Protein AF-A0AAV4J5X3-F1 (afdb_monomer)

Organism: NCBI:txid1093978

Structure (mmCIF, N/CA/C/O backbone):
data_AF-A0AAV4J5X3-F1
#
_entry.id   AF-A0AAV4J5X3-F1
#
loop_
_atom_site.group_PDB
_atom_site.id
_atom_site.type_symbol
_atom_site.label_atom_id
_atom_site.label_alt_id
_atom_site.label_comp_id
_atom_site.label_asym_id
_atom_site.label_entity_id
_atom_site.label_seq_id
_atom_site.pdbx_PDB_ins_code
_atom_site.Cartn_x
_atom_site.Cartn_y
_atom_site.Cartn_z
_atom_site.occupancy
_atom_site.B_iso_or_equiv
_atom_site.auth_seq_id
_atom_site.auth_comp_id
_atom_site.auth_asym_id
_atom_site.auth_atom_id
_atom_site.pdbx_PDB_model_num
ATOM 1 N N . MET A 1 1 ? 13.347 -7.285 36.437 1.00 35.44 1 MET A N 1
ATOM 2 C CA . MET A 1 1 ? 12.140 -7.189 35.590 1.00 35.44 1 MET A CA 1
ATOM 3 C C . MET A 1 1 ? 12.014 -5.739 35.163 1.00 35.44 1 MET A C 1
ATOM 5 O O . MET A 1 1 ? 11.873 -4.883 36.024 1.00 35.44 1 MET A O 1
ATOM 9 N N . LYS A 1 2 ? 12.265 -5.447 33.881 1.00 28.08 2 LYS A N 1
ATOM 10 C CA . LYS A 1 2 ? 12.315 -4.074 33.360 1.00 28.08 2 LYS A CA 1
ATOM 11 C C . LYS A 1 2 ? 10.900 -3.504 33.244 1.00 28.08 2 LYS A C 1
ATOM 13 O O . LYS A 1 2 ? 10.005 -4.178 32.746 1.00 28.08 2 LYS A O 1
ATOM 18 N N . LEU A 1 3 ? 10.762 -2.274 33.728 1.00 32.03 3 LEU A N 1
ATOM 19 C CA . LEU A 1 3 ? 9.594 -1.407 33.628 1.00 32.03 3 LEU A CA 1
ATOM 20 C C . LEU A 1 3 ? 9.249 -1.145 32.153 1.00 32.03 3 LEU A C 1
ATOM 22 O O . LEU A 1 3 ? 10.120 -0.740 31.386 1.00 32.03 3 LEU A O 1
ATOM 26 N N . GLY A 1 4 ? 7.991 -1.375 31.775 1.00 28.17 4 GLY A N 1
ATOM 27 C CA . GLY A 1 4 ? 7.416 -0.910 30.514 1.00 28.17 4 GLY A CA 1
ATOM 28 C C . GLY A 1 4 ? 6.707 0.415 30.761 1.00 28.17 4 GLY A C 1
ATOM 29 O O . GLY A 1 4 ? 5.687 0.457 31.442 1.00 28.17 4 GLY A O 1
ATOM 30 N N . THR A 1 5 ? 7.304 1.497 30.280 1.00 28.97 5 THR A N 1
ATOM 31 C CA . THR A 1 5 ? 6.875 2.879 30.489 1.00 28.97 5 THR A CA 1
ATOM 32 C C . THR A 1 5 ? 5.570 3.163 29.744 1.00 28.97 5 THR A C 1
ATOM 34 O O . THR A 1 5 ? 5.565 3.303 28.525 1.00 28.97 5 THR A O 1
ATOM 37 N N . THR A 1 6 ? 4.462 3.292 30.473 1.00 28.09 6 THR A N 1
ATOM 38 C CA . THR A 1 6 ? 3.244 3.936 29.969 1.00 28.09 6 THR A CA 1
ATOM 39 C C . THR A 1 6 ? 3.512 5.436 29.908 1.00 28.09 6 THR A C 1
ATOM 41 O O . THR A 1 6 ? 3.559 6.101 30.943 1.00 28.09 6 THR A O 1
ATOM 44 N N . VAL A 1 7 ? 3.742 5.980 28.713 1.00 27.95 7 VAL A N 1
ATOM 45 C CA . VAL A 1 7 ? 3.849 7.432 28.536 1.00 27.95 7 VAL A CA 1
ATOM 46 C C . VAL A 1 7 ? 2.441 8.015 28.619 1.00 27.95 7 VAL A C 1
ATOM 48 O O . VAL A 1 7 ? 1.664 7.969 27.670 1.00 27.95 7 VAL A O 1
ATOM 51 N N . LEU A 1 8 ? 2.107 8.523 29.803 1.00 27.28 8 LEU A N 1
ATOM 52 C CA . LEU A 1 8 ? 0.927 9.337 30.055 1.00 27.28 8 LEU A CA 1
ATOM 53 C C . LEU A 1 8 ? 1.207 10.738 29.485 1.00 27.28 8 LEU A C 1
ATOM 55 O O . LEU A 1 8 ? 1.890 11.540 30.120 1.00 27.28 8 LEU A O 1
ATOM 59 N N . VAL A 1 9 ? 0.746 11.031 28.267 1.00 32.31 9 VAL A N 1
ATOM 60 C CA . VAL A 1 9 ? 0.822 12.397 27.725 1.00 32.31 9 VAL A CA 1
ATOM 61 C C . VAL A 1 9 ? -0.340 13.202 28.305 1.00 32.31 9 VAL A C 1
ATOM 63 O O . VAL A 1 9 ? -1.504 12.975 27.984 1.00 32.31 9 VAL A O 1
ATOM 66 N N . ILE A 1 10 ? -0.003 14.114 29.213 1.00 31.98 10 ILE A N 1
ATOM 67 C CA . ILE A 1 10 ? -0.911 15.075 29.840 1.00 31.98 10 ILE A CA 1
ATOM 68 C C . ILE A 1 10 ? -1.230 16.160 28.801 1.00 31.98 10 ILE A C 1
ATOM 70 O O . ILE A 1 10 ? -0.320 16.805 28.285 1.00 31.98 10 ILE A O 1
ATOM 74 N N . TRP A 1 11 ? -2.512 16.359 28.491 1.00 35.16 11 TRP A N 1
ATOM 75 C CA . TRP A 1 11 ? -2.980 17.400 27.572 1.00 35.16 11 TRP A CA 1
ATOM 76 C C . TRP A 1 11 ? -3.106 18.753 28.283 1.00 35.16 11 TRP A C 1
ATOM 78 O O . TRP A 1 11 ? -3.782 18.861 29.306 1.00 35.16 11 TRP A O 1
ATOM 88 N N . ALA A 1 12 ? -2.517 19.796 27.697 1.00 28.05 12 ALA A N 1
ATOM 89 C CA . ALA A 1 12 ? -2.800 21.193 28.012 1.00 28.05 12 ALA A CA 1
ATOM 90 C C . ALA A 1 12 ? -2.891 22.013 26.708 1.00 28.05 12 ALA A C 1
ATOM 92 O O . ALA A 1 12 ? -1.924 22.057 25.955 1.00 28.05 12 ALA A O 1
ATOM 93 N N . GLY A 1 13 ? -4.038 22.672 26.481 1.00 31.66 13 GLY A N 1
ATOM 94 C CA . GLY A 1 13 ? -4.268 23.704 25.446 1.00 31.66 13 GLY A CA 1
ATOM 95 C C . GLY A 1 13 ? -4.796 23.167 24.105 1.00 31.66 13 GLY A C 1
ATOM 96 O O . GLY A 1 13 ? -4.041 22.581 23.346 1.00 31.66 13 GLY A O 1
ATOM 97 N N . LEU A 1 14 ? -6.116 23.158 23.874 1.00 35.59 14 LEU A N 1
ATOM 98 C CA . LEU A 1 14 ? -6.942 24.202 23.220 1.00 35.59 14 LEU A CA 1
ATOM 99 C C . LEU A 1 14 ? -6.845 24.234 21.679 1.00 35.59 14 LEU A C 1
ATOM 101 O O . LEU A 1 14 ? -5.920 24.813 21.130 1.00 35.59 14 LEU A O 1
ATOM 105 N N . ASP A 1 15 ? -7.870 23.685 21.011 1.00 35.44 15 ASP A N 1
ATOM 106 C CA . ASP A 1 15 ? -8.775 24.470 20.154 1.00 35.44 15 ASP A CA 1
ATOM 107 C C . ASP A 1 15 ? -10.118 23.735 19.965 1.00 35.44 15 ASP A C 1
ATOM 109 O O . ASP A 1 15 ? -10.180 22.547 19.649 1.00 35.44 15 ASP A O 1
ATOM 113 N N . PHE A 1 16 ? -11.212 24.451 20.234 1.00 36.16 16 PHE A N 1
ATOM 114 C CA . PHE A 1 16 ? -12.591 23.956 20.260 1.00 36.16 16 PHE A CA 1
ATOM 115 C C . PHE A 1 16 ? -13.169 23.821 18.840 1.00 36.16 16 PHE A C 1
ATOM 117 O O . PHE A 1 16 ? -13.383 24.827 18.169 1.00 36.16 16 PHE A O 1
ATOM 124 N N . PHE A 1 17 ? -13.543 22.604 18.432 1.00 32.91 17 PHE A N 1
ATOM 125 C CA . PHE A 1 17 ? -14.583 22.358 17.425 1.00 32.91 17 PHE A CA 1
ATOM 126 C C . PHE A 1 17 ? -15.459 21.180 17.870 1.00 32.91 17 PHE A C 1
ATOM 128 O O . PHE A 1 17 ? -14.983 20.193 18.427 1.00 32.91 17 PHE A O 1
ATOM 135 N N . VAL A 1 18 ? -16.768 21.323 17.671 1.00 35.31 18 VAL A N 1
ATOM 136 C CA . VAL A 1 18 ? -17.807 20.383 18.107 1.00 35.31 18 VAL A CA 1
ATOM 137 C C . VAL A 1 18 ? -17.677 19.073 17.319 1.00 35.31 18 VAL A C 1
ATOM 139 O O . VAL A 1 18 ? -18.083 18.996 16.165 1.00 35.31 18 VAL A O 1
ATOM 142 N N . GLY A 1 19 ? -17.075 18.064 17.953 1.00 38.34 19 GLY A N 1
ATOM 143 C CA . GLY A 1 19 ? -16.844 16.720 17.407 1.00 38.34 19 GLY A CA 1
ATOM 144 C C . GLY A 1 19 ? -15.929 15.895 18.320 1.00 38.34 19 GLY A C 1
ATOM 145 O O . GLY A 1 19 ? -14.863 15.451 17.911 1.00 38.34 19 GLY A O 1
ATOM 146 N N . VAL A 1 20 ? -16.302 15.755 19.596 1.00 43.22 20 VAL A N 1
ATOM 147 C CA . VAL A 1 20 ? -15.414 15.353 20.715 1.00 43.22 20 VAL A CA 1
ATOM 148 C C . VAL A 1 20 ? -15.070 13.847 20.744 1.00 43.22 20 VAL A C 1
ATOM 150 O O . VAL A 1 20 ? -14.378 13.378 21.640 1.00 43.22 20 VAL A O 1
ATOM 153 N N . SER A 1 21 ? -15.526 13.055 19.773 1.00 51.19 21 SER A N 1
ATOM 154 C CA . SER A 1 21 ? -15.320 11.598 19.771 1.00 51.19 21 SER A CA 1
ATOM 155 C C . SER A 1 21 ? -13.967 11.202 19.159 1.00 51.19 21 SER A C 1
ATOM 157 O O . SER A 1 21 ? -13.148 10.570 19.824 1.00 51.19 21 SER A O 1
ATOM 159 N N . ALA A 1 22 ? -13.672 11.646 17.935 1.00 44.97 22 ALA A N 1
ATOM 160 C CA . ALA A 1 22 ? -12.526 11.141 17.178 1.00 44.97 22 ALA A CA 1
ATOM 161 C C . ALA A 1 22 ? -11.170 11.777 17.573 1.00 44.97 22 ALA A C 1
ATOM 163 O O . ALA A 1 22 ? -10.118 11.158 17.404 1.00 44.97 22 ALA A O 1
ATOM 164 N N . GLN A 1 23 ? -11.172 12.985 18.155 1.00 50.12 23 GLN A N 1
ATOM 165 C CA . GLN A 1 23 ? -9.949 13.691 18.588 1.00 50.12 23 GLN A CA 1
ATOM 166 C C . GLN A 1 23 ? -9.238 13.037 19.780 1.00 50.12 23 GLN A C 1
ATOM 168 O O . GLN A 1 23 ? -8.028 13.174 19.914 1.00 50.12 23 GLN A O 1
ATOM 173 N N . ASN A 1 24 ? -9.957 12.289 20.623 1.00 51.25 24 ASN A N 1
ATOM 174 C CA . ASN A 1 24 ? -9.336 11.571 21.745 1.00 51.25 24 ASN A CA 1
ATOM 175 C C . ASN A 1 24 ? -8.495 10.375 21.285 1.00 51.25 24 ASN A C 1
ATOM 177 O O . ASN A 1 24 ? -7.721 9.822 22.067 1.00 51.25 24 ASN A O 1
ATOM 181 N N . TYR A 1 25 ? -8.662 9.974 20.025 1.00 58.88 25 TYR A N 1
ATOM 182 C CA . TYR A 1 25 ? -8.013 8.806 19.461 1.00 58.88 25 TYR A CA 1
ATOM 183 C C . TYR A 1 25 ? -7.067 9.187 18.333 1.00 58.88 25 TYR A C 1
ATOM 185 O O . TYR A 1 25 ? -6.013 8.586 18.242 1.00 58.88 25 TYR A O 1
ATOM 193 N N . CYS A 1 26 ? -7.333 10.220 17.536 1.00 62.88 26 CYS A N 1
ATOM 194 C CA . CYS A 1 26 ? -6.381 10.654 16.514 1.00 62.88 26 CYS A CA 1
ATOM 195 C C . CYS A 1 26 ? -5.547 11.857 16.968 1.00 62.88 26 CYS A C 1
ATOM 197 O O . CYS A 1 26 ? -6.083 12.868 17.412 1.00 62.88 26 CYS A O 1
ATOM 199 N N . SER A 1 27 ? -4.230 11.775 16.787 1.00 64.75 27 SER A N 1
ATOM 200 C CA . SER A 1 27 ? -3.284 12.862 17.029 1.00 64.75 27 SER A CA 1
ATOM 201 C C . SER A 1 27 ? -2.502 13.179 15.755 1.00 64.75 27 SER A C 1
ATOM 203 O O . SER A 1 27 ? -2.064 12.280 15.039 1.00 64.75 27 SER A O 1
ATOM 205 N N . LYS A 1 28 ? -2.323 14.468 15.449 1.00 67.06 28 LYS A N 1
ATOM 206 C CA . LYS A 1 28 ? -1.384 14.912 14.413 1.00 67.06 28 LYS A CA 1
ATOM 207 C C . LYS A 1 28 ? -0.101 15.371 15.100 1.00 67.06 28 LYS A C 1
ATOM 209 O O . LYS A 1 28 ? -0.140 16.304 15.898 1.00 67.06 28 LYS A O 1
ATOM 214 N N . ILE A 1 29 ? 1.014 14.714 14.797 1.00 65.50 29 ILE A N 1
ATOM 215 C CA . ILE A 1 29 ? 2.349 15.082 15.278 1.00 65.50 29 ILE A CA 1
ATOM 216 C C . ILE A 1 29 ? 3.176 15.461 14.052 1.00 65.50 29 ILE A C 1
ATOM 218 O O . ILE A 1 29 ? 3.521 14.601 13.241 1.00 65.50 29 ILE A O 1
ATOM 222 N N . ASN A 1 30 ? 3.488 16.751 13.913 1.00 71.38 30 ASN A N 1
ATOM 223 C CA . ASN A 1 30 ? 4.089 17.321 12.701 1.00 71.38 30 ASN A CA 1
ATOM 224 C C . ASN A 1 30 ? 3.250 16.957 11.458 1.00 71.38 30 ASN A C 1
ATOM 226 O O . ASN A 1 30 ? 2.035 17.162 11.450 1.00 71.38 30 ASN A O 1
ATOM 230 N N . ASP A 1 31 ? 3.869 16.369 10.435 1.00 70.88 31 ASP A N 1
ATOM 231 C CA . ASP A 1 31 ? 3.194 15.923 9.212 1.00 70.88 31 ASP A CA 1
ATOM 232 C C . ASP A 1 31 ? 2.646 14.492 9.304 1.00 70.88 31 ASP A C 1
ATOM 234 O O . ASP A 1 31 ? 2.175 13.943 8.309 1.00 70.88 31 ASP A O 1
ATOM 238 N N . ARG A 1 32 ? 2.683 13.861 10.482 1.00 69.00 32 ARG A N 1
ATOM 239 C CA . ARG A 1 32 ? 2.157 12.508 10.687 1.00 69.00 32 ARG A CA 1
ATOM 240 C C . ARG A 1 32 ? 0.792 12.569 11.346 1.00 69.00 32 ARG A C 1
ATOM 242 O O . ARG A 1 32 ? 0.647 13.152 12.420 1.00 69.00 32 ARG A O 1
ATOM 249 N N . LEU A 1 33 ? -0.198 11.950 10.719 1.00 74.12 33 LEU A N 1
ATOM 250 C CA . LEU A 1 33 ? -1.489 11.693 11.338 1.00 74.12 33 LEU A CA 1
ATOM 251 C C . LEU A 1 33 ? -1.494 10.271 11.890 1.00 74.12 33 LEU A C 1
ATOM 253 O O . LEU A 1 33 ? -1.341 9.309 11.145 1.00 74.12 33 LEU A O 1
ATOM 257 N N . LEU A 1 34 ? -1.671 10.166 13.199 1.00 65.94 34 LEU A N 1
ATOM 258 C CA . LEU A 1 34 ? -1.707 8.916 13.944 1.00 65.94 34 LEU A CA 1
ATOM 259 C C . LEU A 1 34 ? -3.123 8.721 14.484 1.00 65.94 34 LEU A C 1
ATOM 261 O O . LEU A 1 34 ? -3.628 9.618 15.159 1.00 65.94 34 LEU A O 1
ATOM 265 N N . ALA A 1 35 ? -3.752 7.571 14.253 1.00 65.19 35 ALA A N 1
ATOM 266 C CA . ALA A 1 35 ? -4.940 7.161 15.002 1.00 65.19 35 ALA A CA 1
ATOM 267 C C . ALA A 1 35 ? -4.585 6.102 16.051 1.00 65.19 35 ALA A C 1
ATOM 269 O O . ALA A 1 35 ? -3.847 5.157 15.794 1.00 65.19 35 ALA A O 1
ATOM 270 N N . CYS A 1 36 ? -5.103 6.280 17.262 1.00 54.66 36 CYS A N 1
ATOM 271 C CA . CYS A 1 36 ? -4.912 5.396 18.398 1.00 54.66 36 CYS A CA 1
ATOM 272 C C . CYS A 1 36 ? -5.957 4.281 18.397 1.00 54.66 36 CYS A C 1
ATOM 274 O O . CYS A 1 36 ? -7.163 4.477 18.227 1.00 54.66 36 CYS A O 1
ATOM 276 N N . SER A 1 37 ? -5.432 3.108 18.717 1.00 55.19 37 SER A N 1
ATOM 277 C CA . SER A 1 37 ? -5.901 1.765 18.408 1.00 55.19 37 SER A CA 1
ATOM 278 C C . SER A 1 37 ? -7.131 1.248 19.159 1.00 55.19 37 SER A C 1
ATOM 280 O O . SER A 1 37 ? -7.156 0.076 19.540 1.00 55.19 37 SER A O 1
ATOM 282 N N . ARG A 1 38 ? -8.149 2.069 19.468 1.00 47.56 38 ARG A N 1
ATOM 283 C CA . ARG A 1 38 ? -9.261 1.518 20.271 1.00 47.56 38 ARG A CA 1
ATOM 284 C C . ARG A 1 38 ? -10.658 2.103 20.203 1.00 47.56 38 ARG A C 1
ATOM 286 O O . ARG A 1 38 ? -11.512 1.538 20.887 1.00 47.56 38 ARG A O 1
ATOM 293 N N . ALA A 1 39 ? -10.945 3.181 19.472 1.00 46.56 39 ALA A N 1
ATOM 294 C CA . ALA A 1 39 ? -12.245 3.814 19.710 1.00 46.56 39 ALA A CA 1
ATOM 295 C C . ALA A 1 39 ? -12.784 4.779 18.653 1.00 46.56 39 ALA A C 1
ATOM 297 O O . ALA A 1 39 ? -13.272 5.852 18.996 1.00 46.56 39 ALA A O 1
ATOM 298 N N . SER A 1 40 ? -12.884 4.379 17.395 1.00 50.88 40 SER A N 1
ATOM 299 C CA . SER A 1 40 ? -13.896 5.056 16.585 1.00 50.88 40 SER A CA 1
ATOM 300 C C . SER A 1 40 ? -14.617 4.101 15.664 1.00 50.88 40 SER A C 1
ATOM 302 O O . SER A 1 40 ? -14.148 3.806 14.582 1.00 50.88 40 SER A O 1
ATOM 304 N N . ARG A 1 41 ? -15.843 3.750 16.062 1.00 50.59 41 ARG A N 1
ATOM 305 C CA . ARG A 1 41 ? -16.902 3.307 15.142 1.00 50.59 41 ARG A CA 1
ATOM 306 C C . ARG A 1 41 ? -17.349 4.420 14.174 1.00 50.59 41 ARG A C 1
ATOM 308 O O . ARG A 1 41 ? -18.224 4.206 13.331 1.00 50.59 41 ARG A O 1
ATOM 315 N N . GLU A 1 42 ? -16.820 5.632 14.351 1.00 57.50 42 GLU A N 1
ATOM 316 C CA . GLU A 1 42 ? -17.068 6.799 13.508 1.00 57.50 42 GLU A CA 1
ATOM 317 C C . GLU A 1 42 ? -16.099 6.839 12.328 1.00 57.50 42 GLU A C 1
ATOM 319 O O . GLU A 1 42 ? -14.954 6.404 12.424 1.00 57.50 42 GLU A O 1
ATOM 324 N N . ASN A 1 43 ? -16.572 7.385 11.205 1.00 63.47 43 ASN A N 1
ATOM 325 C CA . ASN A 1 43 ? -15.763 7.539 10.006 1.00 63.47 43 ASN A CA 1
ATOM 326 C C . ASN A 1 43 ? -14.624 8.543 10.275 1.00 63.47 43 ASN A C 1
ATOM 328 O O . ASN A 1 43 ? -14.838 9.755 10.203 1.00 63.47 43 ASN A O 1
ATOM 332 N N . ILE A 1 44 ? -13.421 8.036 10.579 1.00 66.62 44 ILE A N 1
ATOM 333 C CA . ILE A 1 44 ? -12.210 8.840 10.831 1.00 66.62 44 ILE A CA 1
ATOM 334 C C . ILE A 1 44 ? -11.967 9.827 9.677 1.00 66.62 44 ILE A C 1
ATOM 336 O O . ILE A 1 44 ? -11.515 10.950 9.895 1.00 66.62 44 ILE A O 1
ATOM 340 N N . PHE A 1 45 ? -12.338 9.465 8.449 1.00 71.50 45 PHE A N 1
ATOM 341 C CA . PHE A 1 45 ? -12.119 10.308 7.279 1.00 71.50 45 PHE A CA 1
ATOM 342 C C . PHE A 1 45 ? -12.967 11.578 7.286 1.00 71.50 45 PHE A C 1
ATOM 344 O O . PHE A 1 45 ? -12.453 12.634 6.926 1.00 71.50 45 PHE A O 1
ATOM 351 N N . GLU A 1 46 ? -14.215 11.521 7.753 1.00 69.75 46 GLU A N 1
ATOM 352 C CA . GLU A 1 46 ? -15.078 12.708 7.832 1.00 69.75 46 GLU A CA 1
ATOM 353 C C . GLU A 1 46 ? -14.546 13.717 8.857 1.00 69.75 46 GLU A C 1
ATOM 355 O O . GLU A 1 46 ? -14.474 14.915 8.582 1.00 69.75 46 GLU A O 1
ATOM 360 N N . GLY A 1 47 ? -14.083 13.234 10.015 1.00 68.06 47 GLY A N 1
ATOM 361 C CA . GLY A 1 47 ? -13.533 14.089 11.070 1.00 68.06 47 GLY A CA 1
ATOM 362 C C . GLY A 1 47 ? -12.167 14.699 10.738 1.00 68.06 47 GLY A C 1
ATOM 363 O O . GLY A 1 47 ? -11.842 15.776 11.242 1.00 68.06 47 GLY A O 1
ATOM 364 N N . PHE A 1 48 ? -11.374 14.039 9.885 1.00 71.12 48 PHE A N 1
ATOM 365 C CA . PHE A 1 48 ? -9.974 14.401 9.627 1.00 71.12 48 PHE A CA 1
ATOM 366 C C . PHE A 1 48 ? -9.642 14.700 8.160 1.00 71.12 48 PHE A C 1
ATOM 368 O O . PHE A 1 48 ? -8.466 14.828 7.816 1.00 71.12 48 PHE A O 1
ATOM 375 N N . LYS A 1 49 ? -10.640 14.870 7.280 1.00 75.56 49 LYS A N 1
ATOM 376 C CA . LYS A 1 49 ? -10.451 15.083 5.827 1.00 75.56 49 LYS A CA 1
ATOM 377 C C . LYS A 1 49 ? -9.418 16.167 5.506 1.00 75.56 49 LYS A C 1
ATOM 379 O O . LYS A 1 49 ? -8.587 16.003 4.613 1.00 75.56 49 LYS A O 1
ATOM 384 N N . ARG A 1 50 ? -9.436 17.273 6.259 1.00 76.50 50 ARG A N 1
ATOM 385 C CA . ARG A 1 50 ? -8.499 18.395 6.081 1.00 76.50 50 ARG A CA 1
ATOM 386 C C . ARG A 1 50 ? -7.073 18.029 6.493 1.00 76.50 50 ARG A C 1
ATOM 388 O O . ARG A 1 50 ? -6.126 18.420 5.819 1.00 76.50 50 ARG A O 1
ATOM 395 N N . GLN A 1 51 ? -6.921 17.305 7.596 1.00 77.75 51 GLN A N 1
ATOM 396 C CA . GLN A 1 51 ? -5.631 16.857 8.104 1.00 77.75 51 GLN A CA 1
ATOM 397 C C . GLN A 1 51 ? -5.029 15.829 7.146 1.00 77.75 51 GLN A C 1
ATOM 399 O O . GLN A 1 51 ? -3.894 16.031 6.727 1.00 77.75 51 GLN A O 1
ATOM 404 N N . LEU A 1 52 ? -5.815 14.830 6.726 1.00 78.19 52 LEU A N 1
ATOM 405 C CA . LEU A 1 52 ? -5.438 13.788 5.762 1.00 78.19 52 LEU A CA 1
ATOM 406 C C . LEU A 1 52 ? -4.894 14.370 4.456 1.00 78.19 52 LEU A C 1
ATOM 408 O O . LEU A 1 52 ? -3.841 13.951 3.986 1.00 78.19 52 LEU A O 1
ATOM 412 N N . ALA A 1 53 ? -5.536 15.422 3.944 1.00 79.00 53 ALA A N 1
ATOM 413 C CA . ALA A 1 53 ? -5.106 16.108 2.728 1.00 79.00 53 ALA A CA 1
ATOM 414 C C . ALA A 1 53 ? -3.734 16.808 2.837 1.00 79.00 53 ALA A C 1
ATOM 416 O O . ALA A 1 53 ? -3.240 17.331 1.839 1.00 79.00 53 ALA A O 1
ATOM 417 N N . SER A 1 54 ? -3.130 16.861 4.025 1.00 74.75 54 SER A N 1
ATOM 418 C CA . SER A 1 54 ? -1.846 17.520 4.298 1.00 74.75 54 SER A CA 1
ATOM 419 C C . SER A 1 54 ? -0.871 16.637 5.082 1.00 74.75 54 SER A C 1
ATOM 421 O O . SER A 1 54 ? 0.124 17.144 5.591 1.00 74.75 54 SER A O 1
ATOM 423 N N . SER A 1 55 ? -1.178 15.351 5.255 1.00 75.12 55 SER A N 1
ATOM 424 C CA . SER A 1 55 ? -0.339 14.437 6.029 1.00 75.12 55 SER A CA 1
ATOM 425 C C . SER A 1 55 ? 0.684 13.751 5.132 1.00 75.12 55 SER A C 1
ATOM 427 O O . SER A 1 55 ? 0.336 13.223 4.080 1.00 75.12 55 SER A O 1
ATOM 429 N N . TYR A 1 56 ? 1.933 13.735 5.584 1.00 82.81 56 TYR A N 1
ATOM 430 C CA . TYR A 1 56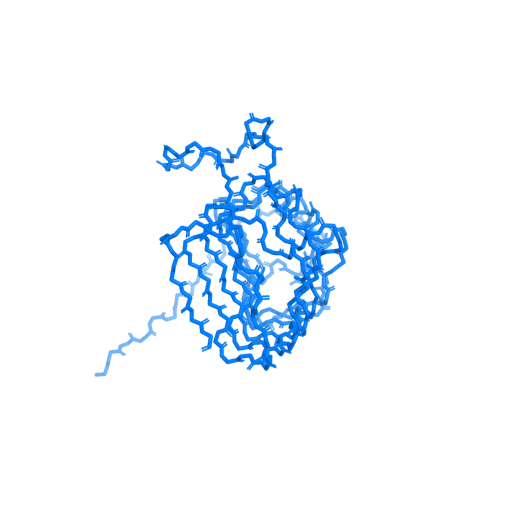 ? 3.037 12.985 4.996 1.00 82.81 56 TYR A CA 1
ATOM 431 C C . TYR A 1 56 ? 2.966 11.496 5.362 1.00 82.81 56 TYR A C 1
ATOM 433 O O . TYR A 1 56 ? 3.128 10.647 4.491 1.00 82.81 56 TYR A O 1
ATOM 441 N N . SER A 1 57 ? 2.684 11.174 6.631 1.00 84.69 57 SER A N 1
ATOM 442 C CA . SER A 1 57 ? 2.417 9.793 7.072 1.00 84.69 57 SER A CA 1
ATOM 443 C C . SER A 1 57 ? 1.009 9.665 7.638 1.00 84.69 57 SER A C 1
ATOM 4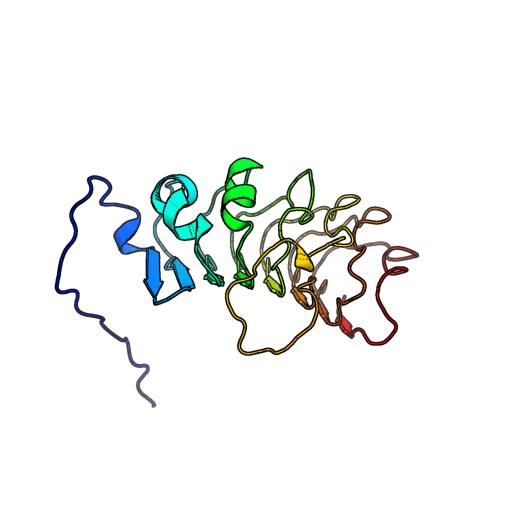45 O O . SER A 1 57 ? 0.559 10.560 8.363 1.00 84.69 57 SER A O 1
ATOM 447 N N . VAL A 1 58 ? 0.330 8.562 7.334 1.00 86.62 58 VAL A N 1
ATOM 448 C CA . VAL A 1 58 ? -0.983 8.204 7.879 1.00 86.62 58 VAL A CA 1
ATOM 449 C C . VAL A 1 58 ? -0.902 6.812 8.496 1.00 86.62 58 VAL A C 1
ATOM 451 O O . VAL A 1 58 ? -0.776 5.822 7.784 1.00 86.62 58 VAL A O 1
ATOM 454 N N . GLU A 1 59 ? -1.003 6.747 9.821 1.00 86.06 59 GLU A N 1
ATOM 455 C CA . GLU A 1 59 ? -0.904 5.509 10.600 1.00 86.06 59 GLU A CA 1
ATOM 456 C C . GLU A 1 59 ? -2.255 5.243 11.278 1.00 86.06 59 GLU A C 1
ATOM 458 O O . GLU A 1 59 ? -2.570 5.858 12.301 1.00 86.06 59 GLU A O 1
ATOM 463 N N . PHE A 1 60 ? -3.073 4.354 10.711 1.00 81.75 60 PHE A N 1
ATOM 464 C CA . PHE A 1 60 ? -4.347 3.914 11.300 1.00 81.75 60 PHE A CA 1
ATOM 465 C C . PHE A 1 60 ? -4.321 2.437 11.696 1.00 81.75 60 PHE A C 1
ATOM 467 O O . PHE A 1 60 ? -5.365 1.782 11.733 1.00 81.75 60 PHE A O 1
ATOM 474 N N . SER A 1 61 ? -3.146 1.890 12.004 1.00 81.00 61 SER A N 1
ATOM 475 C CA . SER A 1 61 ? -3.062 0.491 12.391 1.00 81.00 61 SER A CA 1
ATOM 476 C C . SER A 1 61 ? -3.862 0.191 13.661 1.00 81.00 61 SER A C 1
ATOM 478 O O . SER A 1 61 ? -3.887 0.968 14.622 1.00 81.00 61 SER A O 1
ATOM 480 N N . ASN A 1 62 ? -4.548 -0.956 13.655 1.00 78.56 62 ASN A N 1
ATOM 481 C CA . ASN A 1 62 ? -5.417 -1.409 14.743 1.00 78.56 62 ASN A CA 1
ATOM 482 C C . ASN A 1 62 ? -6.565 -0.424 15.063 1.00 78.56 62 ASN A C 1
ATOM 484 O O . ASN A 1 62 ? -6.984 -0.285 16.217 1.00 78.56 62 ASN A O 1
ATOM 488 N N . CYS A 1 63 ? -7.046 0.300 14.048 1.00 76.00 63 CYS A N 1
ATOM 489 C CA . CYS A 1 63 ? -8.224 1.158 14.136 1.00 76.00 63 CYS A CA 1
ATOM 490 C C . CYS A 1 63 ? -9.449 0.484 13.509 1.00 76.00 63 CYS A C 1
ATOM 492 O O . CYS A 1 63 ? -9.346 -0.233 12.517 1.00 76.00 63 CYS A O 1
ATOM 494 N N . ASP A 1 64 ? -10.626 0.777 14.064 1.00 72.56 64 ASP A N 1
ATOM 495 C CA . ASP A 1 64 ? -11.932 0.357 13.532 1.00 72.56 64 ASP A CA 1
ATOM 496 C C . ASP A 1 64 ? -12.316 1.252 12.336 1.00 72.56 64 ASP A C 1
ATOM 498 O O . ASP A 1 64 ? -13.230 2.074 12.402 1.00 72.56 64 ASP A O 1
ATOM 502 N N . ILE A 1 65 ? -11.526 1.186 11.258 1.00 73.38 65 ILE A N 1
ATOM 503 C CA . ILE A 1 65 ? -11.851 1.875 10.006 1.00 73.38 65 ILE A CA 1
ATOM 504 C C . ILE A 1 65 ? -12.779 0.996 9.177 1.00 73.38 65 ILE A C 1
ATOM 506 O O . ILE A 1 65 ? -12.490 -0.165 8.906 1.00 73.38 65 ILE A O 1
ATOM 510 N N . LYS A 1 66 ? -13.903 1.572 8.751 1.00 72.38 66 LYS A N 1
ATOM 511 C CA . LYS A 1 66 ? -14.786 0.929 7.775 1.00 72.38 66 LYS A CA 1
ATOM 512 C C . LYS A 1 66 ? -14.053 0.741 6.439 1.00 72.38 66 LYS A C 1
ATOM 514 O O . LYS A 1 66 ? -13.116 1.497 6.166 1.00 72.38 66 LYS A O 1
ATOM 519 N N . PRO A 1 67 ? -14.529 -0.181 5.581 1.00 74.19 67 PRO A N 1
ATOM 520 C CA . PRO A 1 67 ? -14.083 -0.280 4.197 1.00 74.19 67 PRO A CA 1
ATOM 521 C C . PRO A 1 67 ? -14.007 1.091 3.522 1.00 74.19 67 PRO A C 1
ATOM 523 O O . PRO A 1 67 ? -14.937 1.898 3.611 1.00 74.19 67 PRO A O 1
ATOM 526 N N . LEU A 1 68 ? -12.874 1.358 2.876 1.00 79.81 68 LEU A N 1
ATOM 527 C CA . LEU A 1 68 ? -12.563 2.665 2.311 1.00 79.81 68 LEU A CA 1
ATOM 528 C C . LEU A 1 68 ? -13.177 2.817 0.921 1.00 79.81 68 LEU A C 1
ATOM 530 O O . LEU A 1 68 ? -12.880 2.049 0.003 1.00 79.81 68 LEU A O 1
ATOM 534 N N . GLY A 1 69 ?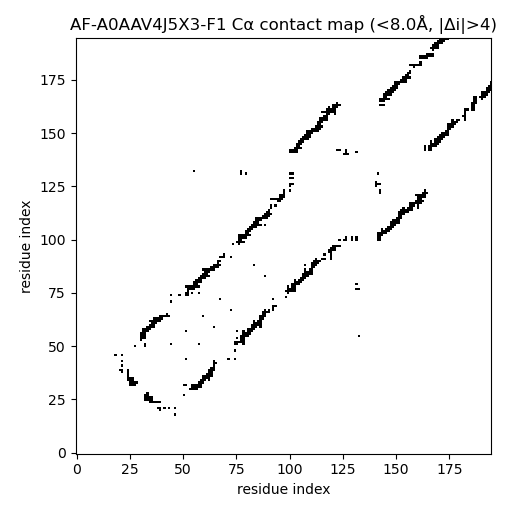 -14.006 3.846 0.757 1.00 82.62 69 GLY A N 1
ATOM 535 C CA . GLY A 1 69 ? -14.543 4.258 -0.530 1.00 82.62 69 GLY A CA 1
ATOM 536 C C . GLY A 1 69 ? -13.570 5.133 -1.325 1.00 82.62 69 GLY A C 1
ATOM 537 O O . GLY A 1 69 ? -12.455 5.457 -0.913 1.00 82.62 69 GLY A O 1
ATOM 538 N N . THR A 1 70 ? -14.001 5.533 -2.524 1.00 82.75 70 THR A N 1
ATOM 539 C CA . THR A 1 70 ? -13.170 6.333 -3.445 1.00 82.75 70 THR A CA 1
ATOM 540 C C . THR A 1 70 ? -12.802 7.702 -2.861 1.00 82.75 70 THR A C 1
ATOM 542 O O . THR A 1 70 ? -11.700 8.201 -3.105 1.00 82.75 70 THR A O 1
ATOM 545 N N . GLU A 1 71 ? -13.700 8.321 -2.091 1.00 82.06 71 GLU A N 1
ATOM 546 C CA . GLU A 1 71 ? -13.447 9.628 -1.479 1.00 82.06 71 GLU A CA 1
ATOM 547 C C . GLU A 1 71 ? -12.435 9.548 -0.335 1.00 82.06 71 GLU A C 1
ATOM 549 O O . GLU A 1 71 ? -11.553 10.405 -0.244 1.00 82.06 71 GLU A O 1
ATOM 554 N N . GLU A 1 72 ? -12.528 8.511 0.499 1.00 83.31 72 GLU A N 1
ATOM 555 C CA . GLU A 1 72 ? -11.623 8.262 1.619 1.00 83.31 72 GLU A CA 1
ATOM 556 C C . GLU A 1 72 ? -10.190 8.053 1.125 1.00 83.31 72 GLU A C 1
ATOM 558 O O . GLU A 1 72 ? -9.272 8.736 1.581 1.00 83.31 72 GLU A O 1
ATOM 563 N N . TRP A 1 73 ? -10.003 7.202 0.110 1.00 85.38 73 TRP A N 1
ATOM 564 C CA . TRP A 1 73 ? -8.705 7.033 -0.546 1.00 85.38 73 TRP A CA 1
ATOM 565 C C . TRP A 1 73 ? -8.191 8.348 -1.145 1.00 85.38 73 TRP A C 1
ATOM 567 O O . TRP A 1 73 ? -7.028 8.705 -0.977 1.00 85.38 73 TRP A O 1
ATOM 577 N N . SER A 1 74 ? -9.058 9.128 -1.794 1.00 83.75 74 SER A N 1
ATOM 578 C CA . SER A 1 74 ? -8.664 10.400 -2.419 1.00 83.75 74 SER A CA 1
ATOM 579 C C . SER A 1 74 ? -8.216 11.468 -1.410 1.00 83.75 74 SER A C 1
ATOM 581 O O . SER A 1 74 ? -7.472 12.392 -1.769 1.00 83.75 74 SER A O 1
ATOM 583 N N . ALA A 1 75 ? -8.638 11.360 -0.145 1.00 84.19 75 ALA A N 1
ATOM 584 C CA . ALA A 1 75 ? -8.174 12.237 0.928 1.00 84.19 75 ALA A CA 1
ATOM 585 C C . ALA A 1 75 ? -6.688 12.017 1.269 1.00 84.19 75 ALA A C 1
ATOM 587 O O . ALA A 1 75 ? -6.044 12.932 1.774 1.00 84.19 75 ALA A O 1
ATOM 588 N N . LEU A 1 76 ? -6.137 10.846 0.935 1.00 85.44 76 LEU A N 1
ATOM 589 C CA . LEU A 1 76 ? -4.770 10.414 1.240 1.00 85.44 76 LEU A CA 1
ATOM 590 C C . LEU A 1 76 ? -3.770 10.684 0.104 1.00 85.44 76 LEU A C 1
ATOM 592 O O . LEU A 1 76 ? -2.622 10.263 0.182 1.00 85.44 76 LEU A O 1
ATOM 596 N N . ARG A 1 77 ? -4.173 11.382 -0.963 1.00 82.50 77 ARG A N 1
ATOM 597 C CA . ARG A 1 77 ? -3.379 11.545 -2.200 1.00 82.50 77 ARG A CA 1
ATOM 598 C C . ARG A 1 77 ? -1.976 12.156 -2.036 1.00 82.50 77 ARG A C 1
ATOM 600 O O . ARG A 1 77 ? -1.163 12.049 -2.945 1.00 82.50 77 ARG A O 1
ATOM 607 N N . HIS A 1 78 ? -1.708 12.847 -0.927 1.00 82.00 78 HIS A N 1
ATOM 608 C CA . HIS A 1 78 ? -0.395 13.441 -0.634 1.00 82.00 78 HIS A CA 1
ATOM 609 C C . HIS A 1 78 ? 0.433 12.614 0.359 1.00 82.00 78 HIS A C 1
ATOM 611 O O . HIS A 1 78 ? 1.566 12.992 0.652 1.00 82.00 78 HIS A O 1
ATOM 617 N N . ALA A 1 79 ? -0.123 11.516 0.878 1.00 85.31 79 ALA A N 1
ATOM 618 C CA . ALA A 1 79 ? 0.579 10.650 1.805 1.00 85.31 79 ALA A CA 1
ATOM 619 C C . ALA A 1 79 ? 1.747 9.951 1.101 1.00 85.31 79 ALA A C 1
ATOM 621 O O . ALA A 1 79 ? 1.632 9.486 -0.035 1.00 85.31 79 ALA A O 1
ATOM 622 N N . VAL A 1 80 ? 2.864 9.885 1.815 1.00 86.62 80 VAL A N 1
ATOM 623 C CA . VAL A 1 80 ? 4.088 9.183 1.423 1.00 86.62 80 VAL A CA 1
ATOM 624 C C . VAL A 1 80 ? 4.143 7.810 2.077 1.00 86.62 80 VAL A C 1
ATOM 626 O O . VAL A 1 80 ? 4.549 6.836 1.444 1.00 86.62 80 VAL A O 1
ATOM 629 N N . HIS A 1 81 ? 3.659 7.718 3.313 1.00 87.88 81 HIS A N 1
ATOM 630 C CA . HIS A 1 81 ? 3.559 6.472 4.059 1.00 87.88 81 HIS A CA 1
ATOM 631 C C . HIS A 1 81 ? 2.118 6.264 4.525 1.00 87.88 81 HIS A C 1
ATOM 633 O O . HIS A 1 81 ? 1.499 7.180 5.075 1.00 87.88 81 HIS A O 1
ATOM 639 N N . ILE A 1 82 ? 1.579 5.071 4.278 1.00 90.50 82 ILE A N 1
ATOM 640 C CA . ILE A 1 82 ? 0.247 4.668 4.733 1.00 90.50 82 ILE A CA 1
ATOM 641 C C . ILE A 1 82 ? 0.358 3.308 5.423 1.00 90.50 82 ILE A C 1
ATOM 643 O O . ILE A 1 82 ? 0.818 2.344 4.806 1.00 90.50 82 ILE A O 1
ATOM 647 N N . ASP A 1 83 ? -0.115 3.228 6.665 1.00 91.12 83 ASP A N 1
ATOM 648 C CA . ASP A 1 83 ? -0.290 1.980 7.409 1.00 91.12 83 ASP A CA 1
ATOM 649 C C . ASP A 1 83 ? -1.753 1.797 7.834 1.00 91.12 83 ASP A C 1
ATOM 651 O O . ASP A 1 83 ? -2.265 2.514 8.699 1.00 91.12 83 ASP A O 1
ATOM 655 N N . PHE A 1 84 ? -2.409 0.804 7.235 1.00 90.06 84 PHE A N 1
ATOM 656 C CA . PHE A 1 84 ? -3.747 0.310 7.573 1.00 90.06 84 PHE A CA 1
ATOM 657 C C . PHE A 1 84 ? -3.711 -1.133 8.083 1.00 90.06 84 PHE A C 1
ATOM 659 O O . PHE A 1 84 ? -4.665 -1.890 7.914 1.00 90.06 84 PHE A O 1
ATOM 666 N N . SER A 1 85 ? -2.616 -1.541 8.718 1.00 90.31 85 SER A N 1
ATOM 667 C CA . SER A 1 85 ? -2.484 -2.879 9.291 1.00 90.31 85 SER A CA 1
ATOM 668 C C . SER A 1 85 ? -3.507 -3.153 10.392 1.00 90.31 85 SER A C 1
ATOM 670 O O . SER A 1 85 ? -3.773 -2.291 11.228 1.00 90.31 85 SER A O 1
ATOM 672 N N . TYR A 1 86 ? -4.013 -4.384 10.476 1.00 89.00 86 TYR A N 1
ATOM 673 C CA . TYR A 1 86 ? -5.013 -4.791 11.473 1.00 89.00 86 TYR A CA 1
ATOM 674 C C . TYR A 1 86 ? -6.284 -3.932 11.415 1.00 89.00 86 TYR A C 1
ATOM 676 O O . TYR A 1 86 ? -6.766 -3.453 12.443 1.00 89.00 86 TYR A O 1
ATOM 684 N N . THR A 1 87 ? -6.801 -3.708 10.210 1.00 84.62 87 THR A N 1
ATOM 685 C CA . THR A 1 87 ? -8.048 -2.970 9.984 1.00 84.62 87 THR A CA 1
ATOM 686 C C . THR A 1 87 ? -9.041 -3.800 9.171 1.00 84.62 87 THR A C 1
ATOM 688 O O . THR A 1 87 ? -8.700 -4.866 8.655 1.00 84.62 87 THR A O 1
ATOM 691 N N . ASP A 1 88 ? -10.269 -3.298 9.016 1.00 86.94 88 ASP A N 1
ATOM 692 C CA . ASP A 1 88 ? -11.317 -3.946 8.217 1.00 86.94 88 ASP A CA 1
ATOM 693 C C . ASP A 1 88 ? -11.252 -3.569 6.720 1.00 86.94 88 ASP A C 1
ATOM 695 O O . ASP A 1 88 ? -12.242 -3.678 5.996 1.00 86.94 88 ASP A O 1
ATOM 699 N N . VAL A 1 89 ? -10.089 -3.123 6.226 1.00 87.75 89 VAL A N 1
ATOM 700 C CA . VAL A 1 89 ? -9.890 -2.851 4.795 1.00 87.75 89 VAL A CA 1
ATOM 701 C C . VAL A 1 89 ? -9.950 -4.167 4.015 1.00 87.75 89 VAL A C 1
ATOM 703 O O . VAL A 1 89 ? -9.147 -5.080 4.222 1.00 87.75 89 VAL A O 1
ATOM 706 N N . ASP A 1 90 ? -10.896 -4.251 3.087 1.00 90.00 90 ASP A N 1
ATOM 707 C CA . ASP A 1 90 ? -11.188 -5.438 2.280 1.00 90.00 90 ASP A CA 1
ATOM 708 C C . ASP A 1 90 ? -10.942 -5.229 0.775 1.00 90.00 90 ASP A C 1
ATOM 710 O O . ASP A 1 90 ? -10.845 -6.195 0.014 1.00 90.00 90 ASP A O 1
ATOM 714 N N . GLN A 1 91 ? -10.790 -3.976 0.334 1.00 89.44 91 GLN A N 1
ATOM 715 C CA . GLN A 1 91 ? -10.612 -3.617 -1.071 1.00 89.44 91 GLN A CA 1
ATOM 716 C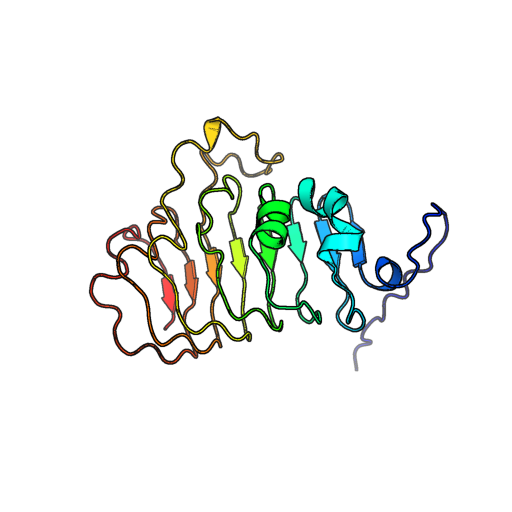 C . GLN A 1 91 ? -9.580 -2.500 -1.269 1.00 89.44 91 GLN A C 1
ATOM 718 O O . GLN A 1 91 ? -9.472 -1.558 -0.483 1.00 89.44 91 GLN A O 1
ATOM 723 N N . LEU A 1 92 ? -8.844 -2.594 -2.379 1.00 90.12 92 LEU A N 1
ATOM 724 C CA . LEU A 1 92 ? -8.000 -1.519 -2.907 1.00 90.12 92 LEU A CA 1
ATOM 725 C C . LEU A 1 92 ? -8.854 -0.529 -3.730 1.00 90.12 92 LEU A C 1
ATOM 727 O O . LEU A 1 92 ? -9.904 -0.918 -4.248 1.00 90.12 92 LEU A O 1
ATOM 731 N N . PRO A 1 93 ? -8.438 0.744 -3.891 1.00 85.06 93 PRO A N 1
ATOM 732 C CA . PRO A 1 93 ? -9.220 1.738 -4.629 1.00 85.06 93 PRO A CA 1
ATOM 733 C C . PRO A 1 93 ? -9.482 1.326 -6.089 1.00 85.06 93 PRO A C 1
ATOM 735 O O . PRO A 1 93 ? -8.583 0.852 -6.778 1.00 85.06 93 PRO A O 1
ATOM 738 N N . VAL A 1 94 ? -10.694 1.598 -6.596 1.00 72.25 94 VAL A N 1
ATOM 739 C CA . VAL A 1 94 ? -11.152 1.216 -7.956 1.00 72.25 94 VAL A CA 1
ATOM 740 C C . VAL A 1 94 ? -10.278 1.795 -9.077 1.00 72.25 94 VAL A C 1
ATOM 742 O O . VAL A 1 94 ? -10.089 1.163 -10.110 1.00 72.25 94 VAL A O 1
ATOM 745 N N . LEU A 1 95 ? -9.730 2.998 -8.887 1.00 73.12 95 LEU A N 1
ATOM 746 C CA . LEU A 1 95 ? -8.801 3.637 -9.835 1.00 73.12 95 LEU A CA 1
ATOM 747 C C . LEU A 1 95 ? -7.325 3.390 -9.480 1.00 73.12 95 LEU A C 1
ATOM 749 O O . LEU A 1 95 ? -6.432 4.047 -10.026 1.00 73.12 95 LEU A O 1
ATOM 753 N N . GLY A 1 96 ? -7.084 2.471 -8.546 1.00 81.44 96 GLY A N 1
ATOM 754 C CA . GLY A 1 96 ? -5.779 2.178 -7.988 1.00 81.44 96 GLY A CA 1
ATOM 755 C C . GLY A 1 96 ? -5.135 3.380 -7.302 1.00 81.44 96 GLY A C 1
ATOM 756 O O . GLY A 1 96 ? -5.768 4.394 -6.991 1.00 81.44 96 GLY A O 1
ATOM 757 N N . PHE A 1 97 ? -3.826 3.279 -7.116 1.00 86.00 97 PHE A N 1
ATOM 758 C CA . PHE A 1 97 ? -2.993 4.314 -6.511 1.00 86.00 97 PHE A CA 1
ATOM 759 C C . PHE A 1 97 ? -2.461 5.334 -7.534 1.00 86.00 97 PHE A C 1
ATOM 761 O O . PHE A 1 97 ? -1.507 6.055 -7.262 1.00 86.00 97 PHE A O 1
ATOM 768 N N . LYS A 1 98 ? -3.107 5.468 -8.705 1.00 80.75 98 LYS A N 1
ATOM 769 C CA . LYS A 1 98 ? -2.706 6.424 -9.760 1.00 80.75 98 LYS A CA 1
ATOM 770 C C . LYS A 1 98 ? -2.605 7.869 -9.265 1.00 80.75 98 LYS A C 1
ATOM 772 O O . LYS A 1 98 ? -1.766 8.631 -9.733 1.00 80.75 98 LYS A O 1
ATOM 777 N N . ASN A 1 99 ? -3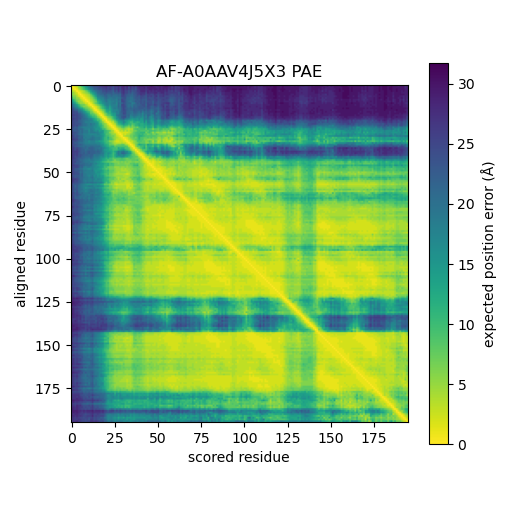.489 8.241 -8.343 1.00 77.62 99 ASN A N 1
ATOM 778 C CA . ASN A 1 99 ? -3.583 9.592 -7.794 1.00 77.62 99 ASN A CA 1
ATOM 779 C C . ASN A 1 99 ? -2.752 9.776 -6.518 1.00 77.62 99 ASN A C 1
ATOM 781 O O . ASN A 1 99 ? -2.963 10.754 -5.809 1.00 77.62 99 ASN A O 1
ATOM 785 N N . PHE A 1 100 ? -1.830 8.859 -6.223 1.00 84.19 100 PHE A N 1
ATOM 786 C CA . PHE A 1 100 ? -0.943 8.920 -5.067 1.00 84.19 100 PHE A CA 1
ATOM 787 C C . PHE A 1 100 ? 0.499 9.132 -5.539 1.00 84.19 100 PHE A C 1
ATOM 789 O O . PHE A 1 100 ? 1.343 8.249 -5.384 1.00 84.19 100 PHE A O 1
ATOM 796 N N . PRO A 1 101 ? 0.803 10.294 -6.144 1.00 80.31 101 PRO A N 1
ATOM 797 C CA . PRO A 1 101 ? 2.087 10.550 -6.788 1.00 80.31 101 PRO A CA 1
ATOM 798 C C . PRO A 1 101 ? 3.266 10.570 -5.816 1.00 80.31 101 PRO A C 1
ATOM 800 O O . PRO A 1 101 ? 4.397 10.629 -6.269 1.00 80.31 101 PRO A O 1
ATOM 803 N N . CYS A 1 102 ? 3.003 10.561 -4.509 1.00 81.38 102 CYS A N 1
ATOM 804 C CA . CYS A 1 102 ? 4.011 10.634 -3.462 1.00 81.38 102 CYS A CA 1
ATOM 805 C C . CYS A 1 102 ? 4.129 9.349 -2.641 1.00 81.38 102 CYS A C 1
ATOM 807 O O . CYS A 1 102 ? 5.008 9.271 -1.788 1.00 81.38 102 CYS A O 1
ATOM 809 N N . LEU A 1 103 ? 3.264 8.357 -2.881 1.00 87.06 103 LEU A N 1
ATOM 810 C CA . LEU A 1 103 ? 3.214 7.147 -2.069 1.00 87.06 103 LEU A CA 1
ATOM 811 C C . LEU A 1 103 ? 4.470 6.306 -2.285 1.00 87.06 103 LEU A C 1
ATOM 813 O O . LEU A 1 103 ? 4.746 5.852 -3.392 1.00 87.06 103 LEU A O 1
ATOM 817 N N . TRP A 1 104 ? 5.193 6.088 -1.195 1.00 87.25 104 TRP A N 1
ATOM 818 C CA . TRP A 1 104 ? 6.430 5.324 -1.145 1.00 87.25 104 TRP A CA 1
ATOM 819 C C . TRP A 1 104 ? 6.204 3.965 -0.494 1.00 87.25 104 TRP A C 1
ATOM 821 O O . TRP A 1 104 ? 6.638 2.946 -1.032 1.00 87.25 104 TRP A O 1
ATOM 831 N N . THR A 1 105 ? 5.521 3.944 0.653 1.00 90.38 105 THR A N 1
ATOM 832 C CA . THR A 1 105 ? 5.262 2.717 1.413 1.00 90.38 105 THR A CA 1
ATOM 833 C C . THR A 1 105 ? 3.772 2.557 1.671 1.00 90.38 105 THR A C 1
ATOM 835 O O . THR A 1 105 ? 3.127 3.470 2.199 1.00 90.38 105 THR A O 1
ATOM 838 N N . LEU A 1 106 ? 3.243 1.377 1.363 1.00 94.00 106 LEU A N 1
ATOM 839 C CA . LEU A 1 106 ? 1.885 0.988 1.721 1.00 94.00 106 LEU A CA 1
ATOM 840 C C . LEU A 1 106 ? 1.913 -0.317 2.509 1.00 94.00 106 LEU A C 1
ATOM 842 O O . LEU A 1 106 ? 2.384 -1.335 2.006 1.00 94.00 106 LEU A O 1
ATOM 846 N N . SER A 1 107 ? 1.347 -0.279 3.710 1.00 95.06 107 SER A N 1
ATOM 847 C CA . SER A 1 107 ? 1.126 -1.454 4.542 1.00 95.06 107 SER A CA 1
ATOM 848 C C . SER A 1 107 ? -0.366 -1.642 4.793 1.00 95.06 107 SER A C 1
ATOM 850 O O . SER A 1 107 ? -1.041 -0.750 5.307 1.00 95.06 107 SER A O 1
ATOM 852 N N . ILE A 1 108 ? -0.893 -2.803 4.415 1.00 94.00 108 ILE A N 1
ATOM 853 C CA . ILE A 1 108 ? -2.257 -3.241 4.734 1.00 94.00 108 ILE A CA 1
ATOM 854 C C . ILE A 1 108 ? -2.156 -4.687 5.215 1.00 94.00 108 ILE A C 1
ATOM 856 O O . ILE A 1 108 ? -2.644 -5.608 4.566 1.00 94.00 108 ILE A O 1
ATOM 860 N N . THR A 1 109 ? -1.447 -4.922 6.320 1.00 94.56 109 THR A N 1
ATOM 861 C CA . THR A 1 109 ? -1.268 -6.286 6.844 1.00 94.56 109 THR A CA 1
ATOM 862 C C . THR A 1 109 ? -2.465 -6.742 7.662 1.00 94.56 109 THR A C 1
ATOM 864 O O . THR A 1 109 ? -3.203 -5.922 8.212 1.00 94.56 109 THR A O 1
ATOM 867 N N . ASN A 1 110 ? -2.658 -8.058 7.780 1.00 94.38 110 ASN A N 1
ATOM 868 C CA . ASN A 1 110 ? -3.642 -8.627 8.708 1.00 94.38 110 ASN A CA 1
ATOM 869 C C . ASN A 1 110 ? -5.053 -8.016 8.550 1.00 94.38 110 ASN A C 1
ATOM 871 O O . ASN A 1 110 ? -5.718 -7.727 9.544 1.00 94.38 110 ASN A O 1
ATOM 875 N N . SER A 1 111 ? -5.477 -7.802 7.302 1.00 91.56 111 SER A N 1
ATOM 876 C CA . SER A 1 111 ? -6.780 -7.231 6.940 1.00 91.56 111 SER A CA 1
ATOM 877 C C . SER A 1 111 ? -7.581 -8.242 6.098 1.00 91.56 111 SER A C 1
ATOM 879 O O . SER A 1 111 ? -7.456 -9.458 6.297 1.00 91.56 111 SER A O 1
ATOM 881 N N . PHE A 1 112 ? -8.433 -7.782 5.176 1.00 93.50 112 PHE A N 1
ATOM 882 C CA . PHE A 1 112 ? -9.395 -8.631 4.463 1.00 93.50 112 PHE A CA 1
ATOM 883 C C . PHE A 1 112 ? -9.270 -8.555 2.938 1.00 93.50 112 PHE A C 1
ATOM 885 O O . PHE A 1 112 ? -10.210 -8.926 2.239 1.00 93.50 112 PHE A O 1
ATOM 892 N N . ILE A 1 113 ? -8.126 -8.111 2.401 1.00 94.19 113 ILE A N 1
ATOM 893 C CA . ILE A 1 113 ? -7.942 -8.014 0.946 1.00 94.19 113 ILE A CA 1
ATOM 894 C C . ILE A 1 113 ? -8.018 -9.406 0.311 1.00 94.19 113 ILE A C 1
ATOM 896 O O . ILE A 1 113 ? -7.286 -10.317 0.699 1.00 94.19 113 ILE A O 1
ATOM 900 N N . GLU A 1 114 ? -8.866 -9.560 -0.702 1.00 94.81 114 GLU A N 1
ATOM 901 C CA . GLU A 1 114 ? -9.060 -10.827 -1.422 1.00 94.81 114 GLU A CA 1
ATOM 902 C C . GLU A 1 114 ? -8.503 -10.822 -2.853 1.00 94.81 114 GLU A C 1
ATOM 904 O O . GLU A 1 114 ? -8.079 -11.859 -3.378 1.00 94.81 114 GLU A O 1
ATOM 909 N N . VAL A 1 115 ? -8.475 -9.648 -3.484 1.00 92.56 115 VAL A N 1
ATOM 910 C CA . VAL A 1 115 ? -8.080 -9.472 -4.882 1.00 92.56 115 VAL A CA 1
ATOM 911 C C . VAL A 1 115 ? -7.170 -8.257 -5.000 1.00 92.56 115 VAL A C 1
ATOM 913 O O . VAL A 1 115 ? -7.474 -7.199 -4.451 1.00 92.56 115 VAL A O 1
ATOM 916 N N . ILE A 1 116 ? -6.079 -8.390 -5.757 1.00 92.88 116 ILE A N 1
ATOM 917 C CA . ILE A 1 116 ? -5.338 -7.234 -6.273 1.00 92.88 116 ILE A CA 1
ATOM 918 C C . ILE A 1 116 ? -5.848 -6.962 -7.698 1.00 92.88 116 ILE A C 1
ATOM 920 O O . ILE A 1 116 ? -5.489 -7.718 -8.610 1.00 92.88 116 ILE A O 1
ATOM 924 N N . PRO A 1 117 ? -6.699 -5.938 -7.903 1.00 91.81 117 PRO A N 1
ATOM 925 C CA . PRO A 1 117 ? -7.331 -5.694 -9.193 1.00 91.81 117 PRO A CA 1
ATOM 926 C C . PRO A 1 117 ? -6.343 -5.156 -10.232 1.00 91.81 117 PRO A C 1
ATOM 928 O O . PRO A 1 117 ? -5.261 -4.647 -9.918 1.00 91.81 117 PRO A O 1
ATOM 931 N N . GLN A 1 118 ? -6.726 -5.249 -11.500 1.00 89.00 118 GLN A N 1
ATOM 932 C CA . GLN A 1 118 ? -5.978 -4.711 -12.622 1.00 89.00 118 GLN A CA 1
ATOM 933 C C . GLN A 1 118 ? -5.759 -3.209 -12.425 1.00 89.00 118 GLN A C 1
ATOM 935 O O . GLN A 1 118 ? -6.687 -2.455 -12.145 1.00 89.00 118 GLN A O 1
ATOM 940 N N . GLY A 1 119 ? -4.515 -2.759 -12.597 1.00 87.19 119 GLY A N 1
ATOM 941 C CA . GLY A 1 119 ? -4.163 -1.355 -12.411 1.00 87.19 119 GLY A CA 1
ATOM 942 C C . GLY A 1 119 ? -4.253 -0.859 -10.965 1.00 87.19 119 GLY A C 1
ATOM 943 O O . GLY A 1 119 ? -4.244 0.355 -10.778 1.00 87.19 119 GLY A O 1
ATOM 944 N N . ALA A 1 120 ? -4.311 -1.747 -9.960 1.00 90.19 120 ALA A N 1
ATOM 945 C CA . ALA A 1 120 ? -4.262 -1.364 -8.546 1.00 90.19 120 ALA A CA 1
ATOM 946 C C . ALA A 1 120 ? -3.052 -0.472 -8.241 1.00 90.19 120 ALA A C 1
ATOM 948 O O . ALA A 1 120 ? -3.189 0.573 -7.615 1.00 90.19 120 ALA A O 1
ATOM 949 N N . PHE A 1 121 ? -1.882 -0.847 -8.751 1.00 89.81 121 PHE A N 1
ATOM 950 C CA . PHE A 1 121 ? -0.625 -0.124 -8.595 1.00 89.81 121 PHE A CA 1
ATOM 951 C C . PHE A 1 121 ? -0.090 0.238 -9.983 1.00 89.81 121 PHE A C 1
ATOM 953 O O . PHE A 1 121 ? 0.772 -0.460 -10.522 1.00 89.81 121 PHE A O 1
ATOM 960 N N . PRO A 1 122 ? -0.653 1.271 -10.628 1.00 85.75 122 PRO A N 1
ATOM 961 C CA . PRO A 1 122 ? -0.264 1.645 -11.975 1.00 85.75 122 PRO A CA 1
ATOM 962 C C . PRO A 1 122 ? 1.099 2.337 -11.960 1.00 85.75 122 PRO A C 1
ATOM 964 O O . PRO A 1 122 ? 1.524 2.886 -10.945 1.00 85.75 122 PRO A O 1
ATOM 967 N N . ARG A 1 123 ? 1.752 2.392 -13.122 1.00 78.69 123 ARG A N 1
ATOM 968 C CA . ARG A 1 123 ? 2.959 3.203 -13.276 1.00 78.69 123 ARG A CA 1
ATOM 969 C C . ARG A 1 123 ? 2.594 4.675 -13.113 1.00 78.69 123 ARG A C 1
ATOM 971 O O . ARG A 1 123 ? 1.789 5.196 -13.892 1.00 78.69 123 ARG A O 1
ATOM 978 N N . THR A 1 124 ? 3.190 5.341 -12.134 1.00 70.44 124 THR A N 1
ATOM 979 C CA . THR A 1 124 ? 2.964 6.765 -11.893 1.00 70.44 124 THR A CA 1
ATOM 980 C C . THR A 1 124 ? 3.708 7.568 -12.948 1.00 70.44 124 THR A C 1
ATOM 982 O O . THR A 1 124 ? 4.918 7.742 -12.901 1.00 70.44 124 THR A O 1
ATOM 985 N N . VAL A 1 125 ? 2.990 8.049 -13.958 1.00 60.56 125 VAL A N 1
ATOM 986 C CA . VAL A 1 125 ? 3.592 8.909 -14.978 1.00 60.56 125 VAL A CA 1
ATOM 987 C C . VAL A 1 125 ? 3.471 10.343 -14.479 1.00 60.56 125 VAL A C 1
ATOM 989 O O . VAL A 1 125 ? 2.352 10.842 -14.364 1.00 60.56 125 VAL A O 1
ATOM 992 N N . ASN A 1 126 ? 4.610 11.006 -14.245 1.00 57.47 126 ASN A N 1
ATOM 993 C CA . ASN A 1 126 ? 4.715 12.444 -13.955 1.00 57.47 126 ASN A CA 1
ATOM 994 C C . ASN A 1 126 ? 4.554 12.850 -12.470 1.00 57.47 126 ASN A C 1
ATOM 996 O O . ASN A 1 126 ? 3.804 13.774 -12.146 1.00 57.47 126 ASN A O 1
ATOM 1000 N N . ALA A 1 127 ? 5.299 12.200 -11.565 1.00 57.84 127 ALA A N 1
ATOM 1001 C CA . ALA A 1 127 ? 5.430 12.650 -10.171 1.00 57.84 127 ALA A CA 1
ATOM 1002 C C . ALA A 1 127 ? 5.998 14.082 -10.072 1.00 57.84 127 ALA A C 1
ATOM 1004 O O . ALA A 1 127 ? 5.672 14.813 -9.147 1.00 57.84 127 ALA A O 1
ATOM 1005 N N . SER A 1 128 ? 6.767 14.527 -11.070 1.00 56.09 128 SER A N 1
ATOM 1006 C CA . SER A 1 128 ? 7.407 15.847 -11.141 1.00 56.09 128 SER A CA 1
ATOM 1007 C C . SER A 1 128 ? 6.414 17.028 -11.191 1.00 56.09 128 SER A C 1
ATOM 1009 O O . SER A 1 128 ? 6.790 18.154 -10.865 1.00 56.09 128 SER A O 1
ATOM 1011 N N . LEU A 1 129 ? 5.141 16.797 -11.552 1.00 58.28 129 LEU A N 1
ATOM 1012 C CA . LEU A 1 129 ? 4.070 17.805 -11.449 1.00 58.28 129 LEU A CA 1
ATOM 1013 C C . LEU A 1 129 ? 3.518 17.962 -10.025 1.00 58.28 129 LEU A C 1
ATOM 1015 O O . LEU A 1 129 ? 2.846 18.953 -9.731 1.00 58.28 129 LEU A O 1
ATOM 1019 N N . PHE A 1 130 ? 3.786 17.000 -9.147 1.00 62.22 130 PHE A N 1
ATOM 1020 C CA . PHE A 1 130 ? 3.320 16.999 -7.774 1.00 62.22 130 PHE A CA 1
ATOM 1021 C C . PHE A 1 130 ? 4.494 17.299 -6.850 1.00 62.22 130 PHE A C 1
ATOM 1023 O O . PHE A 1 130 ? 5.478 16.568 -6.784 1.00 62.22 130 PHE A O 1
ATOM 1030 N N . ARG A 1 131 ? 4.396 18.403 -6.108 1.00 62.75 131 ARG A N 1
ATOM 1031 C CA . ARG A 1 131 ? 5.345 18.685 -5.034 1.00 62.75 131 ARG A CA 1
ATOM 1032 C C . ARG A 1 131 ? 5.020 17.743 -3.878 1.00 62.75 131 ARG A C 1
ATOM 1034 O O . ARG A 1 131 ? 4.152 18.052 -3.063 1.00 62.75 131 ARG A O 1
ATOM 1041 N N . CYS A 1 132 ? 5.686 16.594 -3.840 1.00 67.25 132 CYS A N 1
ATOM 1042 C CA . CYS A 1 132 ? 5.666 15.749 -2.658 1.00 67.25 132 CYS A CA 1
ATOM 1043 C C . CYS A 1 132 ? 6.250 16.533 -1.479 1.00 67.25 132 CYS A C 1
ATOM 1045 O O . CYS A 1 132 ? 7.165 17.340 -1.695 1.00 67.25 132 CYS A O 1
ATOM 1047 N N . PRO A 1 133 ? 5.688 16.392 -0.264 1.00 62.78 133 PRO A N 1
ATOM 1048 C CA . PRO A 1 133 ? 6.242 17.072 0.898 1.00 62.78 133 PRO A CA 1
ATOM 1049 C C . PRO A 1 133 ? 7.715 16.675 1.013 1.00 62.78 133 PRO A C 1
ATOM 1051 O O . PRO A 1 133 ? 8.028 15.512 0.766 1.00 62.78 133 PRO A O 1
ATOM 1054 N N . GLU A 1 134 ? 8.589 17.650 1.288 1.00 57.09 134 GLU A N 1
ATOM 1055 C CA . GLU A 1 134 ? 10.047 17.486 1.259 1.00 57.09 134 GLU A CA 1
ATOM 1056 C C . GLU A 1 134 ? 10.453 16.220 2.017 1.00 57.09 134 GLU A C 1
ATOM 1058 O O . GLU A 1 134 ? 10.469 16.179 3.245 1.00 57.09 134 GLU A O 1
ATOM 1063 N N . SER A 1 135 ? 10.753 15.160 1.272 1.00 50.97 135 SER A N 1
ATOM 1064 C CA . SER A 1 135 ? 11.476 14.030 1.809 1.00 50.97 135 SER A CA 1
ATOM 1065 C C . SER A 1 135 ? 12.932 14.469 1.890 1.00 50.97 135 SER A C 1
ATOM 1067 O O . SER A 1 135 ? 13.516 14.846 0.876 1.00 50.97 135 SER A O 1
ATOM 1069 N N . ASP A 1 136 ? 13.554 14.357 3.065 1.00 48.50 136 ASP A N 1
ATOM 1070 C CA . ASP A 1 136 ? 15.018 14.467 3.224 1.00 48.50 136 ASP A CA 1
ATOM 1071 C C . ASP A 1 136 ? 15.785 13.505 2.282 1.00 48.50 136 ASP A C 1
ATOM 1073 O O . ASP A 1 136 ? 16.995 13.608 2.075 1.00 48.50 136 ASP A O 1
ATOM 1077 N N . PHE A 1 137 ? 15.066 12.558 1.680 1.00 48.84 137 PHE A N 1
ATOM 1078 C CA . PHE A 1 137 ? 15.510 11.692 0.608 1.00 48.84 137 PHE A CA 1
ATOM 1079 C C . PHE A 1 137 ? 15.484 12.451 -0.722 1.00 48.84 137 PHE A C 1
ATOM 1081 O O . PHE A 1 137 ? 14.433 12.707 -1.305 1.00 48.84 137 PHE A O 1
ATOM 1088 N N . ASN A 1 138 ? 16.677 12.794 -1.205 1.00 47.09 138 ASN A N 1
ATOM 1089 C CA . ASN A 1 138 ? 16.964 13.385 -2.512 1.00 47.09 138 ASN A CA 1
ATOM 1090 C C . ASN A 1 138 ? 16.697 12.377 -3.656 1.00 47.09 138 ASN A C 1
ATOM 1092 O O . ASN A 1 138 ? 17.588 12.070 -4.450 1.00 47.09 138 ASN A O 1
ATOM 1096 N N . THR A 1 139 ? 15.507 11.774 -3.687 1.00 47.22 139 THR A N 1
ATOM 1097 C CA . THR A 1 139 ? 15.131 10.738 -4.650 1.00 47.22 139 THR A CA 1
ATOM 1098 C C . THR A 1 139 ? 14.310 11.331 -5.788 1.00 47.22 139 THR A C 1
ATOM 1100 O O . THR A 1 139 ? 13.297 11.986 -5.534 1.00 47.22 139 THR A O 1
ATOM 1103 N N . PRO A 1 140 ? 14.722 11.111 -7.046 1.00 45.75 140 PRO A N 1
ATOM 1104 C CA . PRO A 1 140 ? 13.953 11.543 -8.196 1.00 45.75 140 PRO A CA 1
ATOM 1105 C C . PRO A 1 140 ? 12.683 10.690 -8.289 1.00 45.75 140 PRO A C 1
ATOM 1107 O O . PRO A 1 140 ? 12.767 9.471 -8.361 1.00 45.75 140 PRO A O 1
ATOM 1110 N N . GLU 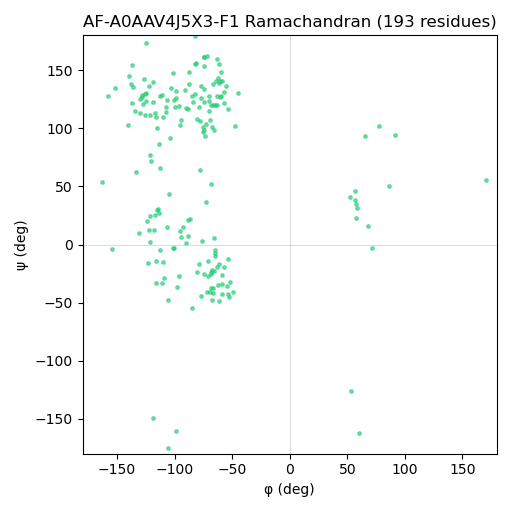A 1 141 ? 11.533 11.363 -8.298 1.00 54.69 141 GLU A N 1
ATOM 1111 C CA . GLU A 1 141 ? 10.216 10.829 -8.674 1.00 54.69 141 GLU A CA 1
ATOM 1112 C C . GLU A 1 141 ? 9.679 9.733 -7.732 1.00 54.69 141 GLU A C 1
ATOM 1114 O O . GLU A 1 141 ? 9.949 8.544 -7.873 1.00 54.69 141 GLU A O 1
ATOM 1119 N N . SER A 1 142 ? 8.882 10.157 -6.746 1.00 56.94 142 SER A N 1
ATOM 1120 C CA . SER A 1 142 ? 8.148 9.275 -5.840 1.00 56.94 142 SER A CA 1
ATOM 1121 C C . SER A 1 142 ? 7.286 8.260 -6.605 1.00 56.94 142 SER A C 1
ATOM 1123 O O . SER A 1 142 ? 6.329 8.602 -7.299 1.00 56.94 142 SER A O 1
ATOM 1125 N N . GLU A 1 143 ? 7.620 6.987 -6.437 1.00 76.75 143 GLU A N 1
ATOM 1126 C CA . GLU A 1 143 ? 6.844 5.829 -6.871 1.00 76.75 143 GLU A CA 1
ATOM 1127 C C . GLU A 1 143 ? 6.860 4.798 -5.734 1.00 76.75 143 GLU A C 1
ATOM 1129 O O . GLU A 1 143 ? 7.794 4.787 -4.931 1.00 76.75 143 GLU A O 1
ATOM 1134 N N . LEU A 1 144 ? 5.846 3.932 -5.668 1.00 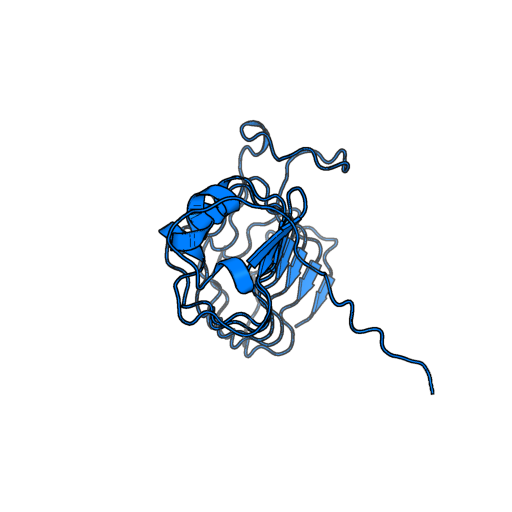86.56 144 LEU A N 1
ATOM 1135 C CA . LEU A 1 144 ? 5.728 2.903 -4.632 1.00 86.56 144 LEU A CA 1
ATOM 1136 C C . LEU A 1 144 ? 6.968 1.994 -4.626 1.00 86.56 144 LEU A C 1
ATOM 1138 O O . LEU A 1 144 ? 7.269 1.359 -5.637 1.00 86.56 144 LEU A O 1
ATOM 1142 N N . GLN A 1 145 ? 7.657 1.918 -3.486 1.00 87.62 145 GLN A N 1
ATOM 1143 C CA . GLN A 1 145 ? 8.893 1.146 -3.322 1.00 87.62 145 GLN A CA 1
ATOM 1144 C C . GLN A 1 145 ? 8.720 -0.075 -2.415 1.00 87.62 145 GLN A C 1
ATOM 1146 O O . GLN A 1 145 ? 9.334 -1.119 -2.657 1.00 87.62 145 GLN A O 1
ATOM 1151 N N . GLU A 1 146 ? 7.846 0.041 -1.412 1.00 90.94 146 GLU A N 1
ATOM 1152 C CA . GLU A 1 146 ? 7.545 -1.027 -0.462 1.00 90.94 146 GLU A CA 1
ATOM 1153 C C . GLU A 1 146 ? 6.035 -1.256 -0.373 1.00 90.94 146 GLU A C 1
ATOM 1155 O O . GLU A 1 146 ? 5.257 -0.326 -0.135 1.00 90.94 146 GLU A O 1
ATOM 1160 N N . LEU A 1 147 ? 5.630 -2.509 -0.562 1.00 93.69 147 LEU A N 1
ATOM 1161 C CA . LEU A 1 147 ? 4.244 -2.942 -0.478 1.00 93.69 147 LEU A CA 1
ATOM 1162 C C . LEU A 1 147 ? 4.147 -4.167 0.428 1.00 93.69 147 LEU A C 1
ATOM 1164 O O . LEU A 1 147 ? 4.621 -5.248 0.074 1.00 93.69 147 LEU A O 1
ATOM 1168 N N . ASP A 1 148 ? 3.501 -3.995 1.576 1.00 96.12 148 ASP A N 1
ATOM 1169 C CA . ASP A 1 148 ? 3.217 -5.076 2.512 1.00 96.12 148 ASP A CA 1
ATOM 1170 C C . ASP A 1 148 ? 1.714 -5.386 2.522 1.00 96.12 148 ASP A C 1
ATOM 1172 O O . ASP A 1 148 ? 0.880 -4.596 2.975 1.00 96.12 148 ASP A O 1
ATOM 1176 N N . LEU A 1 149 ? 1.369 -6.552 1.977 1.00 95.50 149 LEU A N 1
ATOM 1177 C CA . LEU A 1 149 ? 0.020 -7.114 1.930 1.00 95.50 149 LEU A CA 1
ATOM 1178 C C . LEU A 1 149 ? -0.027 -8.479 2.633 1.00 95.50 149 LEU A C 1
ATOM 1180 O O . LEU A 1 149 ? -0.889 -9.322 2.343 1.00 95.50 149 LEU A O 1
ATOM 1184 N N . LYS A 1 150 ? 0.894 -8.713 3.567 1.00 96.12 150 LYS A N 1
ATOM 1185 C CA . LYS A 1 150 ? 0.997 -9.946 4.337 1.00 96.12 150 LYS A CA 1
ATOM 1186 C C . LYS A 1 150 ? -0.259 -10.256 5.149 1.00 96.12 150 LYS A C 1
ATOM 1188 O O . LYS A 1 150 ? -0.921 -9.372 5.694 1.00 96.12 150 LYS A O 1
ATOM 1193 N N . SER A 1 151 ? -0.532 -11.549 5.323 1.00 96.56 151 SER A N 1
ATOM 1194 C CA . SER A 1 151 ? -1.618 -12.060 6.174 1.00 96.56 151 SER A CA 1
ATOM 1195 C C . SER A 1 151 ? -2.998 -11.513 5.783 1.00 96.56 151 SER A C 1
ATOM 1197 O O . SER A 1 151 ? -3.815 -11.214 6.652 1.00 96.56 151 SER A O 1
ATOM 1199 N N . ASN A 1 152 ? -3.254 -11.368 4.483 1.00 95.62 152 ASN A N 1
ATOM 1200 C CA . ASN A 1 152 ? -4.583 -11.090 3.942 1.00 95.62 152 ASN A CA 1
ATOM 1201 C C . ASN A 1 152 ? -5.235 -12.392 3.437 1.00 95.62 152 ASN A C 1
ATOM 1203 O O . ASN A 1 152 ? -4.872 -13.501 3.832 1.00 95.62 152 ASN A O 1
ATOM 1207 N N . ARG A 1 153 ? -6.246 -12.271 2.574 1.00 96.19 153 ARG A N 1
ATOM 1208 C CA . ARG A 1 153 ? -6.977 -13.384 1.951 1.00 96.19 153 ARG A CA 1
ATOM 1209 C C . ARG A 1 153 ? -6.808 -13.377 0.436 1.00 96.19 153 ARG A C 1
ATOM 1211 O O . ARG A 1 153 ? -7.669 -13.878 -0.294 1.00 96.19 153 ARG A O 1
ATOM 1218 N N . ILE A 1 154 ? -5.705 -12.797 -0.039 1.00 95.38 154 ILE A N 1
ATOM 1219 C CA . ILE A 1 154 ? -5.472 -12.582 -1.461 1.00 95.38 154 ILE A CA 1
ATOM 1220 C C . ILE A 1 154 ? -5.398 -13.946 -2.121 1.00 95.38 154 ILE A C 1
ATOM 1222 O O . ILE A 1 154 ? -4.563 -14.772 -1.766 1.00 95.38 154 ILE A O 1
ATOM 1226 N N . HIS A 1 155 ? -6.290 -14.199 -3.065 1.00 94.25 155 HIS A N 1
ATOM 1227 C CA . HIS A 1 155 ? -6.304 -15.438 -3.839 1.00 94.25 155 HIS A CA 1
ATOM 1228 C C . HIS A 1 155 ? -6.207 -15.180 -5.343 1.00 94.25 155 HIS A C 1
ATOM 1230 O O . HIS A 1 155 ? -5.859 -16.091 -6.099 1.00 94.25 155 HIS A O 1
ATOM 1236 N N . THR A 1 156 ? -6.444 -13.933 -5.760 1.00 91.88 156 THR A N 1
ATOM 1237 C CA . THR A 1 156 ? -6.371 -13.484 -7.150 1.00 91.88 156 THR A CA 1
ATOM 1238 C C . THR A 1 156 ? -5.487 -12.243 -7.259 1.00 91.88 156 THR A C 1
ATOM 1240 O O . THR A 1 156 ? -5.703 -11.248 -6.568 1.00 91.88 156 THR A O 1
ATOM 1243 N N . ILE A 1 157 ? -4.516 -12.289 -8.173 1.00 91.88 157 ILE A N 1
ATOM 1244 C CA . ILE A 1 157 ? -3.744 -11.128 -8.626 1.00 91.88 157 ILE A CA 1
ATOM 1245 C C . ILE A 1 157 ? -4.049 -10.952 -10.114 1.00 91.88 157 ILE A C 1
ATOM 1247 O O . ILE A 1 157 ? -3.724 -11.817 -10.935 1.00 91.88 157 ILE A O 1
ATOM 1251 N N . GLU A 1 158 ? -4.722 -9.865 -10.478 1.00 90.44 158 GLU A N 1
ATOM 1252 C CA . GLU A 1 158 ? -5.106 -9.614 -11.868 1.00 90.44 158 GLU A CA 1
ATOM 1253 C C . GLU A 1 158 ? -3.904 -9.180 -12.721 1.00 90.44 158 GLU A C 1
ATOM 1255 O O . GLU A 1 158 ? -2.846 -8.794 -12.217 1.00 90.44 158 GLU A O 1
ATOM 1260 N N . ASP A 1 159 ? -4.036 -9.287 -14.043 1.00 86.75 159 ASP A N 1
ATOM 1261 C CA . ASP A 1 159 ? -2.982 -8.864 -14.967 1.00 86.75 159 ASP A CA 1
ATOM 1262 C C . ASP A 1 159 ? -2.740 -7.358 -14.875 1.00 86.75 159 ASP A C 1
ATOM 1264 O O . ASP A 1 159 ? -3.676 -6.569 -14.785 1.00 86.75 159 ASP A O 1
ATOM 1268 N N . ASN A 1 160 ? -1.473 -6.938 -14.953 1.00 85.38 160 ASN A N 1
ATOM 1269 C CA . ASN A 1 160 ? -1.088 -5.522 -14.859 1.00 85.38 160 ASN A CA 1
ATOM 1270 C C . ASN 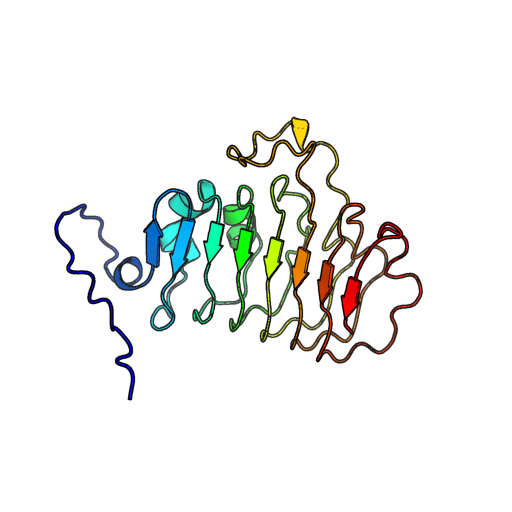A 1 160 ? -1.555 -4.841 -13.554 1.00 85.38 160 ASN A C 1
ATOM 1272 O O . ASN A 1 160 ? -1.712 -3.624 -13.514 1.00 85.38 160 ASN A O 1
ATOM 1276 N N . SER A 1 161 ? -1.808 -5.613 -12.497 1.00 88.56 161 SER A N 1
ATOM 1277 C CA . SER A 1 161 ? -2.128 -5.095 -11.162 1.00 88.56 161 SER A CA 1
ATOM 1278 C C . SER A 1 161 ? -0.944 -4.364 -10.526 1.00 88.56 161 SER A C 1
ATOM 1280 O O . SER A 1 161 ? -1.140 -3.334 -9.891 1.00 88.56 161 SER A O 1
ATOM 1282 N N . LEU A 1 162 ? 0.278 -4.863 -10.744 1.00 87.25 162 LEU A N 1
ATOM 1283 C CA . LEU A 1 162 ? 1.534 -4.320 -10.222 1.00 87.25 162 LEU A CA 1
ATOM 1284 C C . LEU A 1 162 ? 2.408 -3.781 -11.360 1.00 87.25 162 LEU A C 1
ATOM 1286 O O . LEU A 1 162 ? 3.259 -4.481 -11.906 1.00 87.25 162 LEU A O 1
ATOM 1290 N N . MET A 1 163 ? 2.188 -2.522 -11.730 1.00 87.06 163 MET A N 1
ATOM 1291 C CA . MET A 1 163 ? 3.001 -1.761 -12.684 1.00 87.06 163 MET A CA 1
ATOM 1292 C C . MET A 1 163 ? 3.892 -0.740 -11.957 1.00 87.06 163 MET A C 1
ATOM 1294 O O . MET A 1 163 ? 3.991 0.406 -12.386 1.00 87.06 163 MET A O 1
ATOM 1298 N N . ALA A 1 164 ? 4.526 -1.148 -10.857 1.00 84.56 164 ALA A N 1
ATOM 1299 C CA . ALA A 1 164 ? 5.395 -0.307 -10.035 1.00 84.56 164 ALA A CA 1
ATOM 1300 C C . ALA A 1 164 ? 6.877 -0.660 -10.291 1.00 84.56 164 ALA A C 1
ATOM 1302 O O . ALA A 1 164 ? 7.397 -1.579 -9.658 1.00 84.56 164 ALA A O 1
ATOM 1303 N N . PRO A 1 165 ? 7.568 0.006 -11.238 1.00 82.00 165 PRO A N 1
ATOM 1304 C CA . PRO A 1 165 ? 8.925 -0.382 -11.638 1.00 82.00 165 PRO A CA 1
ATOM 1305 C C . PRO A 1 165 ? 9.977 -0.139 -10.546 1.00 82.00 165 PRO A C 1
ATOM 1307 O O . PRO A 1 165 ? 11.004 -0.823 -10.529 1.00 82.00 165 PRO A O 1
ATOM 1310 N N . ASN A 1 166 ? 9.699 0.788 -9.626 1.00 82.50 166 ASN A N 1
ATOM 1311 C CA . ASN A 1 166 ? 10.558 1.124 -8.491 1.00 82.50 166 ASN A CA 1
ATOM 1312 C C . ASN A 1 166 ? 10.269 0.292 -7.226 1.00 82.50 166 ASN A C 1
ATOM 1314 O O . ASN A 1 166 ? 10.931 0.489 -6.207 1.00 82.50 166 ASN A O 1
ATOM 1318 N N . LEU A 1 167 ? 9.314 -0.647 -7.279 1.00 86.38 167 LEU A N 1
ATOM 1319 C CA . LEU A 1 167 ? 9.013 -1.539 -6.161 1.00 86.38 167 LEU A CA 1
ATOM 1320 C C . LEU A 1 167 ? 10.161 -2.535 -5.963 1.00 86.38 167 LEU A C 1
ATOM 1322 O O . LEU A 1 167 ? 10.404 -3.382 -6.825 1.00 86.38 167 LEU A O 1
ATOM 1326 N N . PHE A 1 168 ? 10.844 -2.453 -4.821 1.00 87.06 168 PHE A N 1
ATOM 1327 C CA . PHE A 1 168 ? 11.930 -3.369 -4.456 1.00 87.06 168 PHE A CA 1
ATOM 1328 C C . PHE A 1 168 ? 11.553 -4.312 -3.303 1.00 87.06 168 PHE A C 1
ATOM 1330 O O . PHE A 1 168 ? 12.237 -5.314 -3.086 1.00 87.06 168 PHE A O 1
ATOM 1337 N N . SER A 1 169 ? 10.473 -4.028 -2.568 1.00 89.88 169 SER A N 1
ATOM 1338 C CA . SER A 1 169 ? 9.980 -4.880 -1.482 1.00 89.88 169 SER A CA 1
ATOM 1339 C C . SER A 1 169 ? 8.498 -5.191 -1.667 1.00 89.88 169 SER A C 1
ATOM 1341 O O . SER A 1 169 ? 7.673 -4.278 -1.725 1.00 89.88 169 SER A O 1
ATOM 1343 N N . LEU A 1 170 ? 8.167 -6.481 -1.766 1.00 92.25 170 LEU A N 1
ATOM 1344 C CA . LEU A 1 170 ? 6.797 -6.978 -1.850 1.00 92.25 170 LEU A CA 1
ATOM 1345 C C . LEU A 1 170 ? 6.610 -8.175 -0.913 1.00 92.25 170 LEU A C 1
ATOM 1347 O O . LEU A 1 170 ? 7.184 -9.245 -1.143 1.00 92.25 170 LEU A O 1
ATOM 1351 N N . ASP A 1 171 ? 5.772 -8.008 0.107 1.00 94.12 171 ASP A N 1
ATOM 1352 C CA . ASP A 1 171 ? 5.356 -9.097 0.991 1.00 94.12 171 ASP A CA 1
ATOM 1353 C C . ASP A 1 171 ? 3.894 -9.478 0.714 1.00 94.12 171 ASP A C 1
ATOM 1355 O O . ASP A 1 171 ? 2.957 -8.704 0.913 1.00 94.12 171 ASP A O 1
ATOM 1359 N N . LEU A 1 172 ? 3.717 -10.694 0.207 1.00 93.69 172 LEU A N 1
ATOM 1360 C CA . LEU A 1 172 ? 2.442 -11.361 -0.038 1.00 93.69 172 LEU A CA 1
ATOM 1361 C C . LEU A 1 172 ? 2.312 -12.637 0.806 1.00 93.69 172 LEU A C 1
ATOM 1363 O O . LEU A 1 172 ? 1.400 -13.432 0.570 1.00 93.69 172 LEU A O 1
ATOM 1367 N N . SER A 1 173 ? 3.189 -12.849 1.790 1.00 93.38 173 SER A N 1
ATOM 1368 C CA . SER A 1 173 ? 3.183 -14.046 2.628 1.00 93.38 173 SER A CA 1
ATOM 1369 C C . SER A 1 173 ? 1.878 -14.187 3.414 1.00 93.38 173 SER A C 1
ATOM 1371 O O . SER A 1 173 ? 1.170 -13.216 3.690 1.00 93.38 173 SER A O 1
ATOM 1373 N N . ASN A 1 174 ? 1.537 -15.423 3.783 1.00 95.25 174 ASN A N 1
ATOM 1374 C CA . ASN A 1 174 ? 0.293 -15.751 4.490 1.00 95.25 174 ASN A CA 1
ATOM 1375 C C . ASN A 1 174 ? -0.985 -15.320 3.742 1.00 95.25 174 ASN A C 1
ATOM 1377 O O . ASN A 1 174 ? -1.971 -14.941 4.369 1.00 95.25 174 ASN A O 1
ATOM 1381 N N . ASN A 1 175 ? -0.975 -15.391 2.411 1.00 95.06 175 ASN A N 1
ATOM 1382 C CA . ASN A 1 175 ? -2.167 -15.253 1.574 1.00 95.06 175 ASN A CA 1
ATOM 1383 C C . ASN A 1 175 ? -2.609 -16.617 1.004 1.00 95.06 175 ASN A C 1
ATOM 1385 O O . ASN A 1 175 ? -2.077 -17.666 1.357 1.00 95.06 175 ASN A O 1
ATOM 1389 N N . SER A 1 176 ? -3.622 -16.622 0.135 1.00 94.88 176 SER A N 1
ATOM 1390 C CA . SER A 1 176 ? -4.186 -17.816 -0.521 1.00 94.88 176 SER A CA 1
ATOM 1391 C C . SER A 1 176 ? -3.970 -17.810 -2.043 1.00 94.88 176 SER A C 1
ATOM 1393 O O . SER A 1 176 ? -4.792 -18.327 -2.805 1.00 94.88 176 SER A O 1
ATOM 1395 N N . ILE A 1 177 ? -2.879 -17.190 -2.499 1.00 91.69 177 ILE A N 1
ATOM 1396 C CA . ILE A 1 177 ? -2.569 -16.991 -3.917 1.00 91.69 177 ILE A CA 1
ATOM 1397 C C . ILE A 1 177 ? -2.220 -18.338 -4.558 1.00 91.69 177 ILE A C 1
ATOM 1399 O O . ILE A 1 177 ? -1.366 -19.082 -4.080 1.00 91.69 177 ILE A O 1
ATOM 1403 N N . LYS A 1 178 ? -2.890 -18.649 -5.670 1.00 84.19 178 LYS A N 1
ATOM 1404 C CA . LYS A 1 178 ? -2.709 -19.921 -6.389 1.00 84.19 178 LYS A CA 1
ATOM 1405 C C . LYS A 1 178 ? -1.732 -19.836 -7.558 1.00 84.19 178 LYS A C 1
ATOM 1407 O O . LYS A 1 178 ? -1.173 -20.854 -7.949 1.00 84.19 178 LYS A O 1
ATOM 1412 N N . CYS A 1 179 ? -1.582 -18.657 -8.161 1.00 79.62 179 CYS A N 1
ATOM 1413 C CA . CYS A 1 179 ? -0.767 -18.452 -9.354 1.00 79.62 179 CYS A CA 1
ATOM 1414 C C . CYS A 1 179 ? -0.232 -17.018 -9.401 1.00 79.62 179 CYS A C 1
ATOM 1416 O O . CYS A 1 179 ? -0.986 -16.067 -9.188 1.00 79.62 179 CYS A O 1
ATOM 1418 N N . ILE A 1 180 ? 1.055 -16.885 -9.721 1.00 78.00 180 ILE A N 1
ATOM 1419 C CA . ILE A 1 180 ? 1.771 -15.608 -9.847 1.00 78.00 180 ILE A CA 1
ATOM 1420 C C . ILE A 1 180 ? 2.384 -15.393 -11.242 1.00 78.00 180 ILE A C 1
ATOM 1422 O O . ILE A 1 180 ? 3.037 -14.375 -11.488 1.00 78.00 180 ILE A O 1
ATOM 1426 N N . ASP A 1 181 ? 2.167 -16.323 -12.176 1.00 76.88 181 ASP A N 1
ATOM 1427 C CA . ASP A 1 181 ? 2.812 -16.302 -13.490 1.00 76.88 181 ASP A CA 1
ATOM 1428 C C . ASP A 1 181 ? 2.456 -15.036 -14.280 1.00 76.88 181 ASP A C 1
ATOM 1430 O O . ASP A 1 181 ? 1.290 -14.674 -14.452 1.00 76.88 181 ASP A O 1
ATOM 1434 N N . GLY A 1 182 ? 3.490 -14.332 -14.751 1.00 72.88 182 GLY A N 1
ATOM 1435 C CA . GLY A 1 182 ? 3.357 -13.106 -15.544 1.00 72.88 182 GLY A CA 1
ATOM 1436 C C . GLY A 1 182 ? 2.870 -11.870 -14.776 1.00 72.88 182 GLY A C 1
ATOM 1437 O O . GLY A 1 182 ? 2.836 -10.783 -15.359 1.00 72.88 182 GLY A O 1
ATOM 1438 N N . LYS A 1 183 ? 2.546 -11.991 -13.479 1.00 77.75 183 LYS A N 1
ATOM 1439 C CA . LYS A 1 183 ? 1.991 -10.895 -12.663 1.00 77.75 183 LYS A CA 1
ATOM 1440 C C . LYS A 1 183 ? 3.026 -9.841 -12.274 1.00 77.75 183 LYS A C 1
ATOM 1442 O O . LYS A 1 183 ? 2.677 -8.679 -12.108 1.00 77.75 183 LYS A O 1
ATOM 1447 N N . PHE A 1 184 ? 4.300 -10.228 -12.220 1.00 77.62 184 PHE A N 1
ATOM 1448 C CA . PHE A 1 184 ? 5.410 -9.380 -11.767 1.00 77.62 184 PHE A CA 1
ATOM 1449 C C . PHE A 1 184 ? 6.324 -8.880 -12.893 1.00 77.62 184 PHE A C 1
ATOM 1451 O O . PHE A 1 184 ? 7.418 -8.393 -12.635 1.00 77.62 184 PHE A O 1
ATOM 1458 N N . ARG A 1 185 ? 5.894 -8.970 -14.160 1.00 77.94 185 ARG A N 1
ATOM 1459 C CA . ARG A 1 185 ? 6.725 -8.615 -15.332 1.00 77.94 185 ARG A CA 1
ATOM 1460 C C . ARG A 1 185 ? 7.194 -7.155 -15.386 1.00 77.94 185 ARG A C 1
ATOM 1462 O O . ARG A 1 185 ? 8.072 -6.839 -16.181 1.00 77.94 185 ARG A O 1
ATOM 1469 N N . PHE A 1 186 ? 6.570 -6.276 -14.606 1.00 74.69 186 PHE A N 1
ATOM 1470 C CA . PHE A 1 186 ? 6.920 -4.858 -14.522 1.00 74.69 186 PHE A CA 1
ATOM 1471 C C . PHE A 1 186 ? 7.758 -4.517 -13.286 1.00 74.69 186 PHE A C 1
ATOM 1473 O O . PHE A 1 186 ? 8.154 -3.362 -13.156 1.00 74.69 186 PHE A O 1
ATOM 1480 N N . LEU A 1 187 ? 8.029 -5.485 -12.401 1.00 74.94 187 LEU A N 1
ATOM 1481 C CA . LEU A 1 187 ? 8.951 -5.299 -11.283 1.00 74.94 187 LEU A CA 1
ATOM 1482 C C . LEU A 1 187 ? 10.390 -5.370 -11.810 1.00 74.94 187 LEU A C 1
ATOM 1484 O O . LEU A 1 187 ? 10.712 -6.210 -12.655 1.00 74.94 187 LEU A O 1
ATOM 1488 N N . SER A 1 188 ? 11.253 -4.461 -11.358 1.00 68.31 188 SER A N 1
ATOM 1489 C CA . SER A 1 188 ? 12.660 -4.444 -11.768 1.00 68.31 188 SER A CA 1
ATOM 1490 C C . SER A 1 188 ? 13.445 -5.576 -11.092 1.00 68.31 188 SER A C 1
ATOM 1492 O O . SER A 1 188 ? 13.079 -6.046 -10.025 1.00 68.31 188 SER A O 1
ATOM 1494 N N . GLY A 1 189 ? 14.530 -6.052 -11.715 1.00 52.28 189 GLY A N 1
ATOM 1495 C CA . GLY A 1 189 ? 15.220 -7.302 -11.343 1.00 52.28 189 GLY A CA 1
ATOM 1496 C C . GLY A 1 189 ? 15.915 -7.356 -9.971 1.00 52.28 189 GLY A C 1
ATOM 1497 O O . GLY A 1 189 ? 16.590 -8.343 -9.691 1.00 52.28 189 GLY A O 1
ATOM 1498 N N . GLN A 1 190 ? 15.776 -6.333 -9.124 1.00 57.25 190 GLN A N 1
ATOM 1499 C CA . GLN A 1 190 ? 16.244 -6.325 -7.736 1.00 57.25 190 GLN A CA 1
ATOM 1500 C C . GLN A 1 190 ? 15.055 -6.100 -6.797 1.00 57.25 190 GLN A C 1
ATOM 1502 O O . GLN A 1 190 ? 14.914 -5.029 -6.216 1.00 57.25 190 GLN A O 1
ATOM 1507 N N . PHE A 1 191 ? 14.189 -7.103 -6.658 1.00 65.38 191 PHE A N 1
ATOM 1508 C CA . PHE A 1 191 ? 13.102 -7.057 -5.683 1.00 65.38 191 PHE A CA 1
ATOM 1509 C C . PHE A 1 191 ? 13.107 -8.294 -4.785 1.00 65.38 191 PHE A C 1
ATOM 1511 O O . PHE A 1 191 ? 13.414 -9.404 -5.224 1.00 65.38 191 PHE A O 1
ATOM 1518 N N . SER A 1 192 ? 12.788 -8.087 -3.510 1.00 70.25 192 SER A N 1
ATOM 1519 C CA . SER A 1 192 ? 12.558 -9.149 -2.536 1.00 70.25 192 SER A CA 1
ATOM 1520 C C . SER A 1 192 ? 11.077 -9.516 -2.552 1.00 70.25 192 SER A C 1
ATOM 1522 O O . SER A 1 192 ? 10.239 -8.681 -2.215 1.00 70.25 192 SER A O 1
ATOM 1524 N N . LEU A 1 193 ? 10.764 -10.762 -2.917 1.00 73.56 193 LEU A N 1
ATOM 1525 C CA . LEU A 1 193 ? 9.415 -11.324 -2.848 1.00 73.56 193 LEU A CA 1
ATOM 1526 C C . LEU A 1 193 ? 9.322 -12.322 -1.695 1.00 73.56 193 LEU A C 1
ATOM 1528 O O . LEU A 1 193 ? 10.062 -13.307 -1.667 1.00 73.56 193 LEU A O 1
ATOM 1532 N N . GLN A 1 194 ? 8.376 -12.094 -0.790 1.00 71.75 194 GLN A N 1
ATOM 1533 C CA . GLN A 1 194 ? 7.920 -13.098 0.172 1.00 71.75 194 GLN A CA 1
ATOM 1534 C C . GLN A 1 194 ? 6.488 -13.490 -0.196 1.00 71.75 194 GLN A C 1
ATOM 1536 O O . GLN A 1 194 ? 5.651 -12.618 -0.407 1.00 71.75 194 GLN A O 1
ATOM 1541 N N . HIS A 1 195 ? 6.209 -14.785 -0.330 1.00 62.25 195 HIS A N 1
ATOM 1542 C CA . HIS A 1 195 ? 4.898 -15.318 -0.703 1.00 62.25 195 HIS A CA 1
ATOM 1543 C C . HIS A 1 195 ? 4.685 -16.673 -0.032 1.00 62.25 195 HIS A C 1
ATOM 1545 O O . HIS A 1 195 ? 5.659 -17.454 0.032 1.00 62.25 195 HIS A O 1
#

Sequence (195 aa):
MKLGTTVLVIWAGLDFFVGVSAQNYCSKINDRLLACSRASRENIFEGFKRQLASSYSVEFSNCDIKPLGTEEWSALRHAVHIDFSYTDVDQLPVLGFKNFPCLWTLSI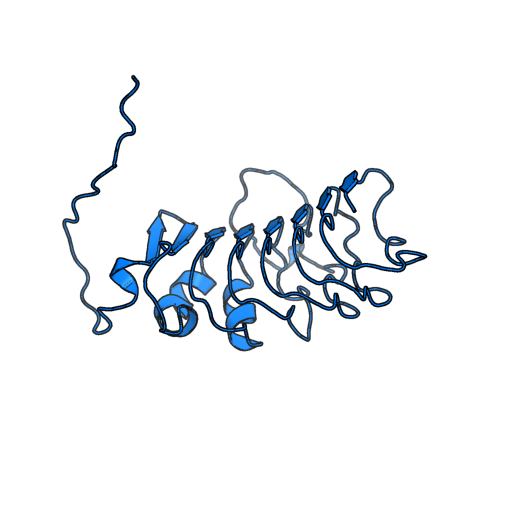TNSFIEVIPQGAFPRTVNASLFRCPESDFNTPESELQELDLKSNRIHTIEDNSLMAPNLFSLDLSNNSIKCIDGKFRFLSGQFSLQH

Solvent-accessible surface area (backbone atoms only — not comparable to full-atom values): 10680 Å² total; per-residue (Å²): 136,85,84,80,83,79,82,79,81,81,88,79,85,92,84,94,70,99,62,83,62,56,62,83,36,41,48,74,59,87,49,30,38,38,41,47,60,77,70,36,97,55,67,63,54,79,81,34,42,74,55,38,56,64,16,41,29,39,37,38,39,42,26,60,46,70,64,67,51,70,68,56,55,60,31,42,31,51,19,27,32,41,32,42,26,47,21,56,43,41,66,73,51,92,74,24,50,55,69,29,42,28,26,31,37,43,33,42,24,52,30,47,32,36,55,45,48,57,35,33,34,38,64,69,80,64,26,83,81,50,86,56,75,87,57,95,63,94,64,85,63,48,46,44,27,37,41,36,43,27,42,23,49,30,44,45,67,35,70,56,14,45,29,32,54,64,28,34,37,39,33,44,26,67,43,56,64,80,72,67,83,80,36,56,76,43,41,42,99,72,53,51,78,43,104

Mean predicted aligned error: 10.79 Å

InterPro domains:
  IPR001611 Leucine-rich repeat [PF13855] (143-187)
  IPR001611 Leucine-rich repeat [PS51450] (143-164)
  IPR001611 Leucine-rich repeat [PS51450] (166-187)
  IPR032675 Leucine-rich repeat domain superfamily [G3DSA:3.80.10.10] (18-195)
  IPR050328 Multifunctional Developmental and Immune Receptor [PTHR24373] (51-184)

Secondary structure (DSSP, 8-state):
-----------------S-TTGGGTEEEETTEEEE-TT---S-HHHHHHHHHTT-SEEE-TT-------HHHHHHTTT-SEEE-TTS------TTTTTT-TT--EEE--SS---EE-TTSB-----GGGS-----SS--SS----EEE-TTS---EE-TTSB--TT--EEE-TTS-----TTTTTTS-SS-EEE-

Foldseek 3Di:
DDDDDDPPDDDDDDDDDPDPFQVVAWDDDPLEIAGHQDGDPDANCVVCLVSLLRHQEYHQANHAHDADAQSSLLSNQLYQYYAQANYQHADQYPQANQSNFRHAEYAHEQYAHAELDANNFAARDCSVVPDRPDDPPPDPTHGHAEYHHYQYAHAYYDANSHQGQNHAEYEPYNYNHDDCPNRCVNHHPRHDYHD

Radius of gyration: 17.71 Å; Cα contacts (8 Å, |Δi|>4): 426; chains: 1; bounding box: 35×44×51 Å

pLDDT: mean 73.08, std 19.14, range [27.28, 96.56]

Nearest PDB structures (foldseek):
  2id5-assembly1_D  TM=8.226E-01  e=1.083E-03  Homo sapiens
  2id5-assembly1_A  TM=7.917E-01  e=1.423E-03  Homo sapiens
  3rfs-assembly2_B  TM=7.861E-01  e=1.423E-03  Listeria monocytogenes 08-5923
  2id5-assembly1_B  TM=7.010E-01  e=1.676E-03  Homo sapiens
  5az5-assembly1_B  TM=7.623E-01  e=6.205E-03  Homo sapiens